Protein AF-A0A366D7Q3-F1 (afdb_monomer)

Organism: NCBI:txid208602

Radius of gyration: 35.56 Å; Cα contacts (8 Å, |Δi|>4): 306; chains: 1; bounding box: 98×65×103 Å

Foldseek 3Di:
DDWDWDDLVPADPLLVLLLVLLLVLLLVLLVLVVPCPDDDPVSVVVNVVSVLLNVLSVVLNLLLFNFVQQSVQSNVCSNVVHGDPDSNPGDTGIGDLVVSLVVLLVLLLVLLQLLLLCLVCVVVCCVVPVLLSVLLLVLSVLSQFLSQLSCVSNVDDLVSLCVSNPLDLLVSLLSSNVSPLPDDPVRSVVVSSVSSPDDSVSSVSNQVSSVSSVGGGDCPRNCNDRSVVSSVSSNVVSVVVVVVCCVVDPDPVNVVVVCVVVVVPDPPPPPPDDDDDDDDDDDDDDDDDDDDDDDDDDDD

Secondary structure (DSSP, 8-state):
--PEEE-GGG--HHHHHHHHHHHHHHHHHHHHHHH-SS--HHHHHHHHHHHHHHHHHHHHHHHTT--HHHHHHHHHHHHTT----SGGGSPPEEE-HHHHHHHHHHHHHHHHHHHHHHHHHHHHHHHH-HHHHHHHHHHHHHHHHHHHHHHHHTT--HHHHHHHH-S-HHHHHHHHHHHHHTS-HHHHHHHHHHHHT---HHHHHHHHHHHHTT----S--S----HHHHHHHHHHHHHHHHHHHHHHS--HHHHHHHHHHTT---------S---------------------------

Sequence (300 aa):
MVSHPVSPDHLNILQRSVIRRLNTEQQRLHHALASARDIDRRTLARLETEIDRQHALIHVALAGGIPPEWIAAIQQGADQGAPVRELSELPTGHVDRADLVARVTHDVATLRTITGLDARYGPAGLAENRQAARRLHTVMRDRRADALIVTKLLGLEPEETREIWTSDPGAWETDAAARVAGLDPAVVRARWYDAADTDTSGLRRRTAAAASAGVHPATDVPVTTQPTDLVRGTRTRLDRSAIIHRWRNPTPDTASTALRDAGLTGTQERDLFADEAAEPATGVEHATPGPDPDPIGGPQ

pLDDT: mean 84.34, std 17.51, range [38.72, 98.56]

Mean predicted aligned error: 11.27 Å

Nearest PDB structures (foldseek):
  6bbg-assembly1_A  TM=2.895E-01  e=5.261E+00  Drosophila melanogaster

Structure (mmCIF, N/CA/C/O backbone):
data_AF-A0A366D7Q3-F1
#
_entry.id   AF-A0A366D7Q3-F1
#
loop_
_atom_site.group_PDB
_atom_site.id
_atom_site.type_symbol
_atom_site.label_atom_id
_atom_site.label_alt_id
_atom_site.label_comp_id
_atom_site.label_asym_id
_atom_site.label_entity_id
_atom_site.label_seq_id
_atom_site.pdbx_PDB_ins_code
_atom_site.Cartn_x
_atom_site.Cartn_y
_atom_site.Cartn_z
_atom_site.occupancy
_atom_site.B_iso_or_equiv
_atom_site.auth_seq_id
_atom_site.auth_comp_id
_atom_site.auth_asym_id
_atom_site.auth_atom_id
_atom_site.pdbx_PDB_model_num
ATOM 1 N N . MET A 1 1 ? -16.427 -5.499 -17.588 1.00 65.38 1 MET A N 1
ATOM 2 C CA . MET A 1 1 ? -15.427 -4.501 -17.160 1.00 65.38 1 MET A CA 1
ATOM 3 C C . MET A 1 1 ? -14.896 -3.833 -18.410 1.00 65.38 1 MET A C 1
ATOM 5 O O . MET A 1 1 ? -14.653 -4.540 -19.381 1.00 65.38 1 MET A O 1
ATOM 9 N N . VAL A 1 2 ? -14.861 -2.502 -18.444 1.00 77.56 2 VAL A N 1
ATOM 10 C CA . VAL A 1 2 ? -14.465 -1.734 -19.633 1.00 77.56 2 VAL A CA 1
ATOM 11 C C . VAL A 1 2 ? -13.026 -1.281 -19.418 1.00 77.56 2 VAL A C 1
ATOM 13 O O . VAL A 1 2 ? -12.779 -0.361 -18.647 1.00 77.56 2 VAL A O 1
ATOM 16 N N . SER A 1 3 ? -12.072 -1.956 -20.057 1.00 81.94 3 SER A N 1
ATOM 17 C CA . SER A 1 3 ? -10.675 -1.516 -20.056 1.00 81.94 3 SER A CA 1
ATOM 18 C C . SER A 1 3 ? -10.512 -0.353 -21.028 1.00 81.94 3 SER A C 1
ATOM 20 O O . SER A 1 3 ? -10.976 -0.424 -22.167 1.00 81.94 3 SER A O 1
ATOM 22 N N . HIS A 1 4 ? -9.853 0.716 -20.587 1.00 83.44 4 HIS A N 1
ATOM 23 C CA . HIS A 1 4 ? -9.620 1.888 -21.425 1.00 83.44 4 HIS A CA 1
ATOM 24 C C . HIS A 1 4 ? -8.217 1.832 -22.042 1.00 83.44 4 HIS A C 1
ATOM 26 O O . HIS A 1 4 ? -7.260 1.510 -21.329 1.00 83.44 4 HIS A O 1
ATOM 32 N N . PRO A 1 5 ? -8.071 2.138 -23.346 1.00 87.81 5 PRO A N 1
ATOM 33 C CA . PRO A 1 5 ? -6.757 2.265 -23.956 1.00 87.81 5 PRO A CA 1
ATOM 34 C C . PRO A 1 5 ? -6.032 3.478 -23.362 1.00 87.81 5 PRO A C 1
ATOM 36 O O . PRO A 1 5 ? -6.594 4.571 -23.261 1.00 87.81 5 PRO A O 1
ATOM 39 N N . VAL A 1 6 ? -4.774 3.288 -22.977 1.00 89.12 6 VAL A N 1
ATOM 40 C CA . VAL A 1 6 ? -3.905 4.331 -22.427 1.00 89.12 6 VAL A CA 1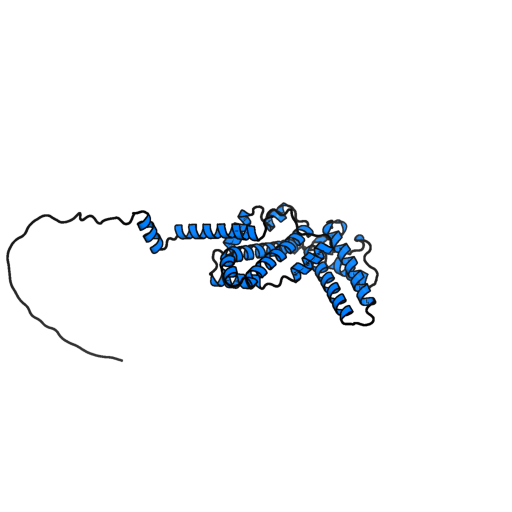
ATOM 41 C C . VAL A 1 6 ? -2.849 4.686 -23.469 1.00 89.12 6 VAL A C 1
ATOM 43 O O . VAL A 1 6 ? -2.082 3.829 -23.911 1.00 89.12 6 VAL A O 1
ATOM 46 N N . SER A 1 7 ? -2.810 5.963 -23.857 1.00 87.31 7 SER A N 1
ATOM 47 C CA . SER A 1 7 ? -1.729 6.526 -24.674 1.00 87.31 7 SER A CA 1
ATOM 48 C C . SER A 1 7 ? -0.573 6.987 -23.773 1.00 87.31 7 SER A C 1
ATOM 50 O O . SER A 1 7 ? -0.849 7.575 -22.720 1.00 87.31 7 SER A O 1
ATOM 52 N N . PRO A 1 8 ? 0.702 6.802 -24.173 1.00 86.81 8 PRO A N 1
ATOM 53 C CA . PRO A 1 8 ? 1.864 7.359 -23.471 1.00 86.81 8 PRO A CA 1
ATOM 54 C C . PRO A 1 8 ? 1.763 8.865 -23.178 1.00 86.81 8 PRO A C 1
ATOM 56 O O . PRO A 1 8 ? 2.276 9.339 -22.161 1.00 86.81 8 PRO A O 1
ATOM 59 N N . ASP A 1 9 ? 1.047 9.615 -24.018 1.00 86.62 9 ASP A N 1
ATOM 60 C CA . ASP A 1 9 ? 0.878 11.062 -23.861 1.00 86.62 9 ASP A CA 1
ATOM 61 C C . ASP A 1 9 ? 0.065 11.442 -22.617 1.00 86.62 9 ASP A C 1
ATOM 63 O O . ASP A 1 9 ? 0.311 12.490 -22.016 1.00 86.62 9 ASP A O 1
ATOM 67 N N . HIS A 1 10 ? -0.838 10.566 -22.168 1.00 87.56 10 HIS A N 1
ATOM 68 C CA . HIS A 1 10 ? -1.694 10.797 -21.000 1.00 87.56 10 HIS A CA 1
ATOM 69 C C . HIS A 1 10 ? -1.025 10.443 -19.666 1.00 87.56 10 HIS A C 1
ATOM 71 O O . HIS A 1 10 ? -1.639 10.598 -18.611 1.00 87.56 10 HIS A O 1
ATOM 77 N N . LEU A 1 11 ? 0.230 9.983 -19.679 1.00 90.75 11 LEU A N 1
ATOM 78 C CA . LEU A 1 11 ? 0.938 9.670 -18.444 1.00 90.75 11 LEU A CA 1
ATOM 79 C C . LEU A 1 11 ? 1.229 10.918 -17.625 1.00 90.75 11 LEU A C 1
ATOM 81 O O . LEU A 1 11 ? 1.853 11.865 -18.121 1.00 90.75 11 LEU A O 1
ATOM 85 N N . ASN A 1 12 ? 0.923 10.848 -16.331 1.00 93.62 12 ASN A N 1
ATOM 86 C CA . ASN A 1 12 ? 1.367 11.865 -15.393 1.00 93.62 12 ASN A CA 1
ATOM 87 C C . ASN A 1 12 ? 2.893 11.792 -15.170 1.00 93.62 12 ASN A C 1
ATOM 89 O O . ASN A 1 12 ? 3.565 10.795 -15.459 1.00 93.62 12 ASN A O 1
ATOM 93 N N . ILE A 1 13 ? 3.465 12.875 -14.640 1.00 94.81 13 ILE A N 1
ATOM 94 C CA . ILE A 1 13 ? 4.918 13.022 -14.450 1.00 94.81 13 ILE A CA 1
ATOM 95 C C . ILE A 1 13 ? 5.501 11.906 -13.562 1.00 94.81 13 ILE A C 1
ATOM 97 O O . ILE A 1 13 ? 6.638 11.468 -13.775 1.00 94.81 13 ILE A O 1
ATOM 101 N N . LEU A 1 14 ? 4.733 11.413 -12.588 1.00 95.88 14 LEU A N 1
ATOM 102 C CA . LEU A 1 14 ? 5.175 10.371 -11.663 1.00 95.88 14 LEU A CA 1
ATOM 103 C C . LEU A 1 14 ? 5.215 9.003 -12.349 1.00 95.88 14 LEU A C 1
ATOM 105 O O . LEU A 1 14 ? 6.231 8.318 -12.258 1.00 95.88 14 LEU A O 1
ATOM 109 N N . GLN A 1 15 ? 4.186 8.647 -13.119 1.00 96.12 15 GLN A N 1
ATOM 110 C CA . GLN A 1 15 ? 4.160 7.430 -13.936 1.00 96.12 15 GLN A CA 1
ATOM 111 C C . GLN A 1 15 ? 5.318 7.413 -14.943 1.00 96.12 15 GLN A C 1
ATOM 113 O O . GLN A 1 15 ? 6.046 6.424 -15.030 1.00 96.12 15 GLN A O 1
ATOM 118 N N . ARG A 1 16 ? 5.591 8.536 -15.627 1.00 96.06 16 ARG A N 1
ATOM 119 C CA . ARG A 1 16 ? 6.770 8.665 -16.511 1.00 96.06 16 ARG A CA 1
ATOM 120 C C . ARG A 1 16 ? 8.085 8.443 -15.759 1.00 96.06 16 ARG A C 1
ATOM 122 O O . ARG A 1 16 ? 9.040 7.898 -16.310 1.00 96.06 16 ARG A O 1
ATOM 129 N N . SER A 1 17 ? 8.165 8.874 -14.503 1.00 96.56 17 SER A N 1
ATOM 130 C CA . SER A 1 17 ? 9.362 8.695 -13.671 1.00 96.56 17 SER A CA 1
ATOM 131 C C . SER A 1 17 ? 9.537 7.240 -13.230 1.00 96.56 17 SER A C 1
ATOM 133 O O . SER A 1 17 ? 10.652 6.724 -13.300 1.00 96.56 17 SER A O 1
ATOM 135 N N . VAL A 1 18 ? 8.443 6.543 -12.905 1.00 97.06 18 VAL A N 1
ATOM 136 C CA . VAL A 1 18 ? 8.448 5.095 -12.640 1.00 97.06 18 VAL A CA 1
ATOM 137 C C . VAL A 1 18 ? 8.872 4.304 -13.879 1.00 97.06 18 VAL A C 1
ATOM 139 O O . VAL A 1 18 ? 9.759 3.465 -13.762 1.00 97.06 18 VAL A O 1
ATOM 142 N N . ILE A 1 19 ? 8.338 4.607 -15.069 1.00 96.19 19 ILE A N 1
ATOM 143 C CA . ILE A 1 19 ? 8.728 3.931 -16.322 1.00 96.19 19 ILE A CA 1
ATOM 144 C C . ILE A 1 19 ? 10.221 4.116 -16.616 1.00 96.19 19 ILE A C 1
ATOM 146 O O . ILE A 1 19 ? 10.928 3.146 -16.885 1.00 96.19 19 ILE A O 1
ATOM 150 N N . ARG A 1 20 ? 10.736 5.349 -16.522 1.00 95.75 20 ARG A N 1
ATOM 151 C CA . ARG A 1 20 ? 12.168 5.626 -16.741 1.00 95.75 20 ARG A CA 1
ATOM 152 C C . ARG A 1 20 ? 13.055 4.886 -15.743 1.00 95.75 20 ARG A C 1
ATOM 154 O O . ARG A 1 20 ? 14.107 4.362 -16.121 1.00 95.75 20 ARG A O 1
ATOM 161 N N . ARG A 1 21 ? 12.627 4.823 -14.478 1.00 96.62 21 ARG A N 1
ATOM 162 C CA . ARG A 1 21 ? 13.336 4.076 -13.440 1.00 96.62 21 ARG A CA 1
ATOM 163 C C . ARG A 1 21 ? 13.319 2.578 -13.736 1.00 96.62 21 ARG A C 1
ATOM 165 O O . ARG A 1 21 ? 14.374 1.959 -13.679 1.00 96.62 21 ARG A O 1
ATOM 172 N N . LEU A 1 22 ? 12.166 2.027 -14.113 1.00 96.06 22 LEU A N 1
ATOM 173 C CA . LEU A 1 22 ? 12.009 0.623 -14.489 1.00 96.06 22 LEU A CA 1
ATOM 174 C C . LEU A 1 22 ? 12.905 0.250 -15.676 1.00 96.06 22 LEU A C 1
ATOM 176 O O . LEU A 1 22 ? 13.630 -0.733 -15.589 1.00 96.06 22 LEU A O 1
ATOM 180 N N . ASN A 1 23 ? 12.933 1.063 -16.735 1.00 94.94 23 ASN A N 1
ATOM 181 C CA . ASN A 1 23 ? 13.807 0.845 -17.891 1.00 94.94 23 ASN A CA 1
ATOM 182 C C . ASN A 1 23 ? 15.297 0.848 -17.500 1.00 94.94 23 ASN A C 1
ATOM 184 O O . ASN A 1 23 ? 16.053 -0.035 -17.894 1.00 94.94 23 ASN A O 1
ATOM 188 N N . THR A 1 24 ? 15.712 1.796 -16.651 1.00 94.12 24 THR A N 1
ATOM 189 C CA . THR A 1 24 ? 17.087 1.840 -16.121 1.00 94.12 24 THR A CA 1
ATOM 190 C C . THR A 1 24 ? 17.436 0.584 -15.319 1.00 94.12 24 THR A C 1
ATOM 192 O O . THR A 1 24 ? 18.510 0.014 -15.503 1.00 94.12 24 THR A O 1
ATOM 195 N N . GLU A 1 25 ? 16.557 0.151 -14.412 1.00 93.75 25 GLU A N 1
ATOM 196 C CA . GLU A 1 25 ? 16.814 -1.042 -13.595 1.00 93.75 25 GLU A CA 1
ATOM 197 C C . GLU A 1 25 ? 16.792 -2.327 -14.428 1.00 93.75 25 GLU A C 1
ATOM 199 O O . GLU A 1 25 ? 17.619 -3.207 -14.203 1.00 93.75 25 GLU A O 1
ATOM 204 N N . GLN A 1 26 ? 15.939 -2.407 -15.452 1.00 93.62 26 GLN A N 1
ATOM 205 C CA . GLN A 1 26 ? 15.928 -3.529 -16.385 1.00 93.62 26 GLN A CA 1
ATOM 206 C C . GLN A 1 26 ? 17.268 -3.661 -17.124 1.00 93.62 26 GLN A C 1
ATOM 208 O O . GLN A 1 26 ? 17.840 -4.747 -17.186 1.00 93.62 26 GLN A O 1
ATOM 213 N N . GLN A 1 27 ? 17.804 -2.554 -17.645 1.00 92.25 27 GLN A N 1
ATOM 214 C CA . GLN A 1 27 ? 19.113 -2.549 -18.307 1.00 92.25 27 GLN A CA 1
ATOM 215 C C . GLN A 1 27 ? 20.230 -2.970 -17.351 1.00 92.25 27 GLN A C 1
ATOM 217 O O . GLN A 1 27 ? 21.116 -3.740 -17.721 1.00 92.25 27 GLN A O 1
ATOM 222 N N . ARG A 1 28 ? 20.195 -2.484 -16.104 1.00 91.25 28 ARG A N 1
ATOM 223 C CA . ARG A 1 28 ? 21.175 -2.869 -15.080 1.00 91.25 28 ARG A CA 1
ATOM 224 C C . ARG A 1 28 ? 21.128 -4.357 -14.783 1.00 91.25 28 ARG A C 1
ATOM 226 O O . ARG A 1 28 ? 22.190 -4.970 -14.695 1.00 91.25 28 ARG A O 1
ATOM 233 N N . LEU A 1 29 ? 19.932 -4.926 -14.647 1.00 93.12 29 LEU A N 1
ATOM 234 C CA . LEU A 1 29 ? 19.768 -6.356 -14.429 1.00 93.12 29 LEU A CA 1
ATOM 235 C C . LEU A 1 29 ? 20.286 -7.157 -15.627 1.00 93.12 29 LEU A C 1
ATOM 237 O O . LEU A 1 29 ? 21.077 -8.076 -15.433 1.00 93.12 29 LEU A O 1
ATOM 241 N N . HIS A 1 30 ? 19.921 -6.767 -16.850 1.00 92.38 30 HIS A N 1
ATOM 242 C CA . HIS A 1 30 ? 20.418 -7.407 -18.067 1.00 92.38 30 HIS A CA 1
ATOM 243 C C . HIS A 1 30 ? 21.954 -7.394 -18.130 1.00 92.38 30 HIS A C 1
ATOM 245 O O . HIS A 1 30 ? 22.581 -8.435 -18.321 1.00 92.38 30 HIS A O 1
ATOM 251 N N . HIS A 1 31 ? 22.586 -6.242 -17.883 1.00 90.69 31 HIS A N 1
ATOM 252 C CA . HIS A 1 31 ? 24.046 -6.142 -17.839 1.00 90.69 31 HIS A CA 1
ATOM 253 C C . HIS A 1 31 ? 24.668 -6.979 -16.718 1.00 90.69 31 HIS A C 1
ATOM 255 O O . HIS A 1 31 ? 25.696 -7.621 -16.939 1.00 90.69 31 HIS A O 1
ATOM 261 N N . ALA A 1 32 ? 24.064 -6.995 -15.527 1.00 90.25 32 ALA A N 1
ATOM 262 C CA . ALA A 1 32 ? 24.543 -7.807 -14.415 1.00 90.25 32 ALA A CA 1
ATOM 263 C C . ALA A 1 32 ? 24.510 -9.300 -14.772 1.00 90.25 32 ALA A C 1
ATOM 265 O O . ALA A 1 32 ? 25.519 -9.980 -14.586 1.00 90.25 32 A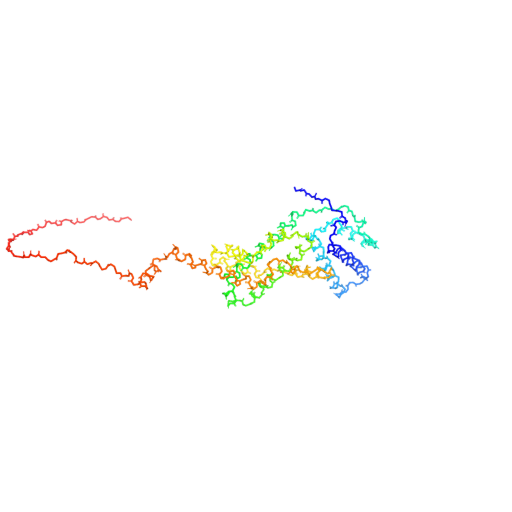LA A O 1
ATOM 266 N N . LEU A 1 33 ? 23.413 -9.776 -15.368 1.00 90.75 33 LEU A N 1
ATOM 267 C CA . LEU A 1 33 ? 23.266 -11.152 -15.845 1.00 90.75 33 LEU A CA 1
ATOM 268 C C . LEU A 1 33 ? 24.271 -11.487 -16.956 1.00 90.75 33 LEU A C 1
ATOM 270 O O . LEU A 1 33 ? 24.955 -12.501 -16.868 1.00 90.75 33 LEU A O 1
ATOM 274 N N . ALA A 1 34 ? 24.436 -10.615 -17.955 1.00 89.00 34 ALA A N 1
ATOM 275 C CA . ALA A 1 34 ? 25.389 -10.822 -19.049 1.00 89.00 34 ALA A CA 1
ATOM 276 C C . ALA A 1 34 ? 26.860 -10.839 -18.580 1.00 89.00 34 ALA A C 1
ATOM 278 O O . ALA A 1 34 ? 27.708 -11.499 -19.182 1.00 89.00 34 ALA A O 1
ATOM 279 N N . SER A 1 35 ? 27.176 -10.107 -17.505 1.00 86.94 35 SER A N 1
ATOM 280 C CA . SER A 1 35 ? 28.521 -10.054 -16.914 1.00 86.94 35 SER A CA 1
ATOM 281 C C . SER A 1 35 ? 28.839 -11.215 -15.966 1.00 86.94 35 SER A C 1
ATOM 283 O O . SER A 1 35 ? 30.013 -11.455 -15.676 1.00 86.94 35 SER A O 1
ATOM 285 N N . ALA A 1 36 ? 27.823 -11.939 -15.488 1.00 88.88 36 ALA A N 1
ATOM 286 C CA . ALA A 1 36 ? 27.972 -13.024 -14.527 1.00 88.88 36 ALA A CA 1
ATOM 287 C C . ALA A 1 36 ? 28.500 -14.293 -15.220 1.00 88.88 36 ALA A C 1
ATOM 289 O O . ALA A 1 36 ? 27.746 -15.205 -15.545 1.00 88.88 36 ALA A O 1
ATOM 290 N N . ARG A 1 37 ? 29.814 -14.332 -15.480 1.00 78.25 37 ARG A N 1
ATOM 291 C CA . ARG A 1 37 ? 30.493 -15.495 -16.083 1.00 78.25 37 ARG A CA 1
ATOM 292 C C . ARG A 1 37 ? 30.691 -16.647 -15.093 1.00 78.25 37 ARG A C 1
ATOM 294 O O . ARG A 1 37 ? 30.582 -17.794 -15.503 1.00 78.25 37 ARG A O 1
ATOM 301 N N . ASP A 1 38 ? 30.895 -16.325 -13.813 1.00 84.12 38 ASP A N 1
ATOM 302 C CA . ASP A 1 38 ? 30.991 -17.275 -12.700 1.00 84.12 38 ASP A CA 1
ATOM 303 C C . ASP A 1 38 ? 30.062 -16.822 -11.563 1.00 84.12 38 ASP A C 1
ATOM 305 O O . ASP A 1 38 ? 30.209 -15.723 -11.022 1.00 84.12 38 ASP A O 1
ATOM 309 N N . ILE A 1 39 ? 29.079 -17.651 -11.198 1.00 85.12 39 ILE A N 1
ATOM 310 C CA . ILE A 1 39 ? 28.108 -17.320 -10.144 1.00 85.12 39 ILE A CA 1
ATOM 311 C C . ILE A 1 39 ? 28.701 -17.704 -8.786 1.00 85.12 39 ILE A C 1
ATOM 313 O O . ILE A 1 39 ? 28.490 -18.806 -8.277 1.00 85.12 39 ILE A O 1
ATOM 317 N N . ASP A 1 40 ? 29.456 -16.789 -8.181 1.00 92.00 40 ASP A N 1
ATOM 318 C CA . ASP A 1 40 ? 29.820 -16.901 -6.769 1.00 92.00 40 ASP A CA 1
ATOM 319 C C . ASP A 1 40 ? 28.672 -16.427 -5.850 1.00 92.00 40 ASP A C 1
ATOM 321 O O . ASP A 1 40 ? 27.699 -15.800 -6.281 1.00 92.00 40 ASP A O 1
ATOM 325 N N . ARG A 1 41 ? 28.770 -16.714 -4.542 1.00 87.81 41 ARG A N 1
ATOM 326 C CA . ARG A 1 41 ? 27.726 -16.332 -3.565 1.00 87.81 41 ARG A CA 1
ATOM 327 C C . ARG A 1 41 ? 27.471 -14.822 -3.513 1.00 87.81 41 ARG A C 1
ATOM 329 O O . ARG A 1 41 ? 26.357 -14.409 -3.207 1.00 87.81 41 ARG A O 1
ATOM 336 N N . ARG A 1 42 ? 28.488 -13.993 -3.771 1.00 88.50 42 ARG A N 1
ATOM 337 C CA . ARG A 1 42 ? 28.355 -12.526 -3.736 1.00 88.50 42 ARG A CA 1
ATOM 338 C C . ARG A 1 42 ? 27.598 -12.016 -4.959 1.00 88.50 42 ARG A C 1
ATOM 340 O O . ARG A 1 42 ? 26.742 -11.146 -4.825 1.00 88.50 42 ARG A O 1
ATOM 347 N N . THR A 1 43 ? 27.896 -12.577 -6.124 1.00 89.81 43 THR A N 1
ATOM 348 C CA . THR A 1 43 ? 27.231 -12.295 -7.398 1.00 89.81 43 THR A CA 1
ATOM 349 C C . THR A 1 43 ? 25.776 -12.734 -7.333 1.00 89.81 43 THR A C 1
ATOM 351 O O . THR A 1 43 ? 24.903 -11.950 -7.692 1.00 89.81 43 THR A O 1
ATOM 354 N N . LEU A 1 44 ? 25.501 -13.918 -6.774 1.00 91.12 44 LEU A N 1
ATOM 355 C CA . LEU A 1 44 ? 24.137 -14.391 -6.542 1.00 91.12 44 LEU A CA 1
ATOM 356 C C . LEU A 1 44 ? 23.343 -13.441 -5.633 1.00 91.12 44 LEU A C 1
ATOM 358 O O . LEU A 1 44 ? 22.300 -12.950 -6.046 1.00 91.12 44 LEU A O 1
ATOM 362 N N . ALA A 1 45 ? 23.869 -13.096 -4.453 1.00 90.62 45 ALA A N 1
ATOM 363 C CA . ALA A 1 45 ? 23.187 -12.186 -3.524 1.00 90.62 45 ALA A CA 1
ATOM 364 C C . ALA A 1 45 ? 22.934 -10.790 -4.131 1.00 90.62 45 ALA A C 1
ATOM 366 O O . ALA A 1 45 ? 21.916 -10.143 -3.864 1.00 90.62 45 ALA A O 1
ATOM 367 N N . ARG A 1 46 ? 23.857 -10.309 -4.976 1.00 89.94 46 ARG A N 1
ATOM 368 C CA . ARG A 1 46 ? 23.668 -9.068 -5.734 1.00 89.94 46 ARG A CA 1
ATOM 369 C C . ARG A 1 46 ? 22.541 -9.208 -6.758 1.00 89.94 46 ARG A C 1
ATOM 371 O O . ARG A 1 46 ? 21.697 -8.321 -6.816 1.00 89.94 46 ARG A O 1
ATOM 378 N N . LEU A 1 47 ? 22.522 -10.284 -7.545 1.00 92.12 47 LEU A N 1
ATOM 379 C CA . LEU A 1 47 ? 21.470 -10.538 -8.534 1.00 92.12 47 LEU A CA 1
ATOM 380 C C . LEU A 1 47 ? 20.097 -10.661 -7.871 1.00 92.12 47 LEU A C 1
ATOM 382 O O . LEU A 1 47 ? 19.161 -10.018 -8.330 1.00 92.12 47 LEU A O 1
ATOM 386 N N . GLU A 1 48 ? 19.992 -11.389 -6.758 1.00 93.12 48 GLU A N 1
ATOM 387 C CA . GLU A 1 48 ? 18.766 -11.479 -5.952 1.00 93.12 48 GLU A CA 1
ATOM 388 C C . GLU A 1 48 ? 18.275 -10.088 -5.529 1.00 93.12 48 GLU A C 1
ATOM 390 O O . GLU A 1 48 ? 17.104 -9.759 -5.698 1.00 93.12 48 GLU A O 1
ATOM 395 N N . THR A 1 49 ? 19.187 -9.224 -5.070 1.00 90.62 49 THR A N 1
ATOM 396 C CA . THR A 1 49 ? 18.849 -7.846 -4.689 1.00 90.62 49 THR A CA 1
ATOM 397 C C . THR A 1 49 ? 18.336 -7.018 -5.874 1.00 90.62 49 THR A C 1
ATOM 399 O O . THR A 1 49 ? 17.394 -6.240 -5.711 1.00 90.62 49 THR A O 1
ATOM 402 N N . GLU A 1 50 ? 18.944 -7.137 -7.059 1.00 91.00 50 GLU A N 1
ATOM 403 C CA . GLU A 1 50 ? 18.484 -6.396 -8.243 1.00 91.00 50 GLU A CA 1
ATOM 404 C C . GLU A 1 50 ? 17.142 -6.928 -8.769 1.00 91.00 50 GLU A C 1
ATOM 406 O O . GLU A 1 50 ? 16.262 -6.131 -9.101 1.00 91.00 50 GLU A O 1
ATOM 411 N N . ILE A 1 51 ? 16.939 -8.249 -8.757 1.00 93.88 51 ILE A N 1
ATOM 412 C CA . ILE A 1 51 ? 15.661 -8.891 -9.099 1.00 93.88 51 ILE A CA 1
ATOM 413 C C . ILE A 1 51 ? 14.558 -8.410 -8.148 1.00 93.88 51 ILE A C 1
ATOM 415 O O . ILE A 1 51 ? 13.493 -7.982 -8.593 1.00 93.88 51 ILE A O 1
ATOM 419 N N . ASP A 1 52 ? 14.819 -8.385 -6.840 1.00 93.12 52 ASP A N 1
ATOM 420 C CA . ASP A 1 52 ? 13.855 -7.910 -5.844 1.00 93.12 52 ASP A CA 1
ATOM 421 C C . ASP A 1 52 ? 13.465 -6.440 -6.055 1.00 93.12 52 ASP A C 1
ATOM 423 O O . ASP A 1 52 ? 12.293 -6.072 -5.914 1.00 93.12 52 ASP A O 1
ATOM 427 N N . ARG A 1 53 ? 14.430 -5.581 -6.411 1.00 91.50 53 ARG A N 1
ATOM 428 C CA . ARG A 1 53 ? 14.164 -4.167 -6.727 1.00 91.50 53 ARG A CA 1
ATOM 429 C C . ARG A 1 53 ? 13.333 -4.016 -7.992 1.00 91.50 53 ARG A C 1
ATOM 431 O O . ARG A 1 53 ? 12.397 -3.215 -8.003 1.00 91.50 53 ARG A O 1
ATOM 438 N N . GLN A 1 54 ? 13.656 -4.771 -9.037 1.00 95.00 54 GLN A N 1
ATOM 439 C CA . GLN A 1 54 ? 12.918 -4.765 -10.295 1.00 95.00 54 GLN A CA 1
ATOM 440 C C . GLN A 1 54 ? 11.476 -5.246 -10.081 1.00 95.00 54 GLN A C 1
ATOM 442 O O . GLN A 1 54 ? 10.541 -4.549 -10.472 1.00 95.00 54 GLN A O 1
ATOM 447 N N . HIS A 1 55 ? 11.272 -6.368 -9.384 1.00 96.75 55 HIS A N 1
ATOM 448 C CA . HIS A 1 55 ? 9.939 -6.855 -9.023 1.00 96.75 55 HIS A CA 1
ATOM 449 C C . HIS A 1 55 ? 9.152 -5.813 -8.221 1.00 96.75 55 HIS A C 1
ATOM 451 O O . HIS A 1 55 ? 7.983 -5.552 -8.511 1.00 96.75 55 HIS A O 1
ATOM 457 N N . ALA A 1 56 ? 9.787 -5.157 -7.246 1.00 96.75 56 ALA A N 1
ATOM 458 C CA . ALA A 1 56 ? 9.143 -4.095 -6.482 1.00 96.75 56 ALA A CA 1
ATOM 459 C C . ALA A 1 56 ? 8.735 -2.898 -7.365 1.00 96.75 56 ALA A C 1
ATOM 461 O O . ALA A 1 56 ? 7.628 -2.386 -7.200 1.00 96.75 56 ALA A O 1
ATOM 462 N N . LEU A 1 57 ? 9.573 -2.482 -8.323 1.00 97.00 57 LEU A N 1
ATOM 463 C CA . LEU A 1 57 ? 9.235 -1.431 -9.292 1.00 97.00 57 LEU A CA 1
ATOM 464 C C . LEU A 1 57 ? 8.091 -1.835 -10.223 1.00 97.00 57 LEU A C 1
ATOM 466 O O . LEU A 1 57 ? 7.215 -1.013 -10.475 1.00 97.00 57 LEU A O 1
ATOM 470 N N . ILE A 1 58 ? 8.057 -3.085 -10.690 1.00 98.06 58 ILE A N 1
ATOM 471 C CA . ILE A 1 58 ? 6.951 -3.616 -11.501 1.00 98.06 58 ILE A CA 1
ATOM 472 C C . ILE A 1 58 ? 5.642 -3.543 -10.715 1.00 98.06 58 ILE A C 1
ATOM 474 O O . ILE A 1 58 ? 4.638 -3.056 -11.231 1.00 98.06 58 ILE A O 1
ATOM 478 N N . HIS A 1 59 ? 5.644 -3.948 -9.443 1.00 97.56 59 HIS A N 1
ATOM 479 C CA . HIS A 1 59 ? 4.450 -3.838 -8.608 1.00 97.56 59 HIS A CA 1
ATOM 480 C C . HIS A 1 59 ? 4.001 -2.388 -8.398 1.00 97.56 59 HIS A C 1
ATOM 482 O O . HIS A 1 59 ? 2.802 -2.122 -8.449 1.00 97.56 59 HIS A O 1
ATOM 488 N N . VAL A 1 60 ? 4.936 -1.458 -8.174 1.00 97.69 60 VAL A N 1
ATOM 489 C CA . VAL A 1 60 ? 4.626 -0.020 -8.081 1.00 97.69 60 VAL A CA 1
ATOM 490 C C . VAL A 1 60 ? 4.043 0.489 -9.398 1.00 97.69 60 VAL A C 1
ATOM 492 O O . VAL A 1 60 ? 3.065 1.231 -9.382 1.00 97.69 60 VAL A O 1
ATOM 495 N N . ALA A 1 61 ? 4.604 0.066 -10.531 1.00 97.62 61 ALA A N 1
ATOM 496 C CA . ALA A 1 61 ? 4.143 0.467 -11.850 1.00 97.62 61 ALA A CA 1
ATOM 497 C C . ALA A 1 61 ? 2.707 -0.002 -12.113 1.00 97.62 61 ALA A C 1
ATOM 499 O O . ALA A 1 61 ? 1.844 0.816 -12.427 1.00 97.62 61 ALA A O 1
ATOM 500 N N . LEU A 1 62 ? 2.433 -1.290 -11.891 1.00 97.75 62 LEU A N 1
ATOM 501 C CA . LEU A 1 62 ? 1.098 -1.870 -12.042 1.00 97.75 62 LEU A CA 1
ATOM 502 C C . LEU A 1 62 ? 0.078 -1.206 -11.108 1.00 97.75 62 LEU A C 1
ATOM 504 O O . LEU A 1 62 ? -1.015 -0.853 -11.540 1.00 97.75 62 LEU A O 1
ATOM 508 N N . ALA A 1 63 ? 0.435 -0.995 -9.837 1.00 95.75 63 ALA A N 1
ATOM 509 C CA . ALA A 1 63 ? -0.446 -0.331 -8.878 1.00 95.75 63 ALA A CA 1
ATOM 510 C C . ALA A 1 63 ? -0.706 1.141 -9.242 1.00 95.75 63 ALA A C 1
ATOM 512 O O . ALA A 1 63 ? -1.786 1.658 -8.978 1.00 95.75 63 ALA A O 1
ATOM 513 N N . GLY A 1 64 ? 0.265 1.800 -9.878 1.00 95.56 64 GLY A N 1
ATOM 514 C CA . GLY A 1 64 ? 0.152 3.164 -10.384 1.00 95.56 64 GLY A CA 1
ATOM 515 C C . GLY A 1 64 ? -0.546 3.294 -11.737 1.00 95.56 64 GLY A C 1
ATOM 516 O O . GLY A 1 64 ? -0.559 4.393 -12.287 1.00 95.56 64 GLY A O 1
ATOM 517 N N . GLY A 1 65 ? -1.092 2.210 -12.295 1.00 96.31 65 GLY A N 1
ATOM 518 C CA . GLY A 1 65 ? -1.793 2.234 -13.579 1.00 96.31 65 GLY A CA 1
ATOM 519 C C . GLY A 1 65 ? -0.878 2.334 -14.795 1.00 96.31 65 GLY A C 1
ATOM 520 O O . GLY A 1 65 ? -1.276 2.898 -15.809 1.00 96.31 65 GLY A O 1
ATOM 521 N N . ILE A 1 66 ? 0.346 1.808 -14.711 1.00 96.62 66 ILE A N 1
ATOM 522 C CA . ILE A 1 66 ? 1.169 1.566 -15.899 1.00 96.62 66 ILE A CA 1
ATOM 523 C C . ILE A 1 66 ? 0.707 0.247 -16.540 1.00 96.62 66 ILE A C 1
ATOM 525 O O . ILE A 1 66 ? 0.669 -0.771 -15.841 1.00 96.62 66 ILE A O 1
ATOM 529 N N . PRO A 1 67 ? 0.377 0.240 -17.845 1.00 97.31 67 PRO A N 1
ATOM 530 C CA . PRO A 1 67 ? -0.067 -0.963 -18.536 1.00 97.31 67 PRO A CA 1
ATOM 531 C C . PRO A 1 67 ? 0.960 -2.108 -18.475 1.00 97.31 67 PRO A C 1
ATOM 533 O O . PRO A 1 67 ? 2.159 -1.867 -18.670 1.00 97.31 67 PRO A O 1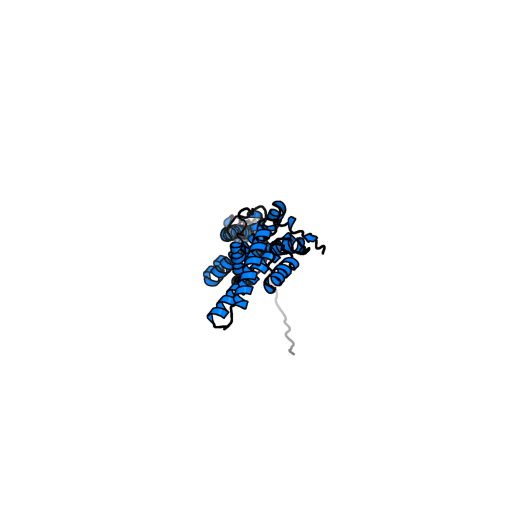
ATOM 536 N N . PRO A 1 68 ? 0.527 -3.362 -18.252 1.00 97.06 68 PRO A N 1
ATOM 537 C CA . PRO A 1 68 ? 1.425 -4.516 -18.251 1.00 97.06 68 PRO A CA 1
ATOM 538 C C . PRO A 1 68 ? 2.133 -4.713 -19.600 1.00 97.06 68 PRO A C 1
ATOM 540 O O . PRO A 1 68 ? 3.274 -5.168 -19.622 1.00 97.06 68 PRO A O 1
ATOM 543 N N . GLU A 1 69 ? 1.513 -4.319 -20.716 1.00 97.12 69 GLU A N 1
ATOM 544 C CA . GLU A 1 69 ? 2.103 -4.410 -22.056 1.00 97.12 69 GLU A CA 1
ATOM 545 C C . GLU A 1 69 ? 3.351 -3.530 -22.192 1.00 97.12 69 GLU A C 1
ATOM 547 O O . GLU A 1 69 ? 4.316 -3.908 -22.853 1.00 97.12 69 GLU A O 1
ATOM 552 N N . TRP A 1 70 ? 3.371 -2.373 -21.528 1.00 97.44 70 TRP A N 1
ATOM 553 C CA . TRP A 1 70 ? 4.539 -1.493 -21.529 1.00 97.44 70 TRP A CA 1
ATOM 554 C C . TRP A 1 70 ? 5.671 -2.059 -20.686 1.00 97.44 70 TRP A C 1
ATOM 556 O O . TRP A 1 70 ? 6.832 -1.968 -21.075 1.00 97.44 70 TRP A O 1
ATOM 566 N N . ILE A 1 71 ? 5.340 -2.665 -19.544 1.00 97.44 71 ILE A N 1
ATOM 567 C CA . ILE A 1 71 ? 6.317 -3.357 -18.697 1.00 97.44 71 ILE A CA 1
ATOM 568 C C . ILE A 1 71 ? 6.957 -4.502 -19.489 1.00 97.44 71 ILE A C 1
ATOM 570 O O . ILE A 1 71 ? 8.183 -4.600 -19.520 1.00 97.44 71 ILE A O 1
ATOM 574 N N . ALA A 1 72 ? 6.146 -5.296 -20.193 1.00 97.06 72 ALA A N 1
ATOM 575 C CA . ALA A 1 72 ? 6.623 -6.369 -21.058 1.00 97.06 72 ALA A CA 1
ATOM 576 C C . ALA A 1 72 ? 7.515 -5.842 -22.195 1.00 97.06 72 ALA A C 1
ATOM 578 O O . ALA A 1 72 ? 8.585 -6.397 -22.430 1.00 97.06 72 ALA A O 1
ATOM 579 N N . ALA A 1 73 ? 7.135 -4.740 -22.852 1.00 95.94 73 ALA A N 1
ATOM 580 C CA . ALA A 1 73 ? 7.950 -4.118 -23.898 1.00 95.94 73 ALA A CA 1
ATOM 581 C C . ALA A 1 73 ? 9.313 -3.629 -23.370 1.00 95.94 73 ALA A C 1
ATOM 583 O O . ALA A 1 73 ? 10.338 -3.835 -24.017 1.00 95.94 73 ALA A O 1
ATOM 584 N N . ILE A 1 74 ? 9.349 -3.035 -22.171 1.00 96.12 74 ILE A N 1
ATOM 585 C CA . ILE A 1 74 ? 10.596 -2.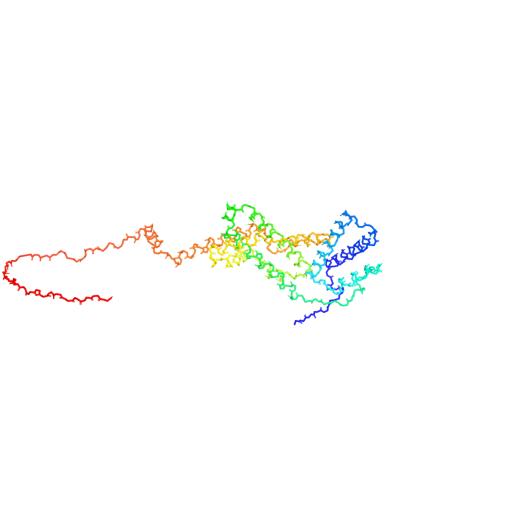611 -21.512 1.00 96.12 74 ILE A CA 1
ATOM 586 C C . ILE A 1 74 ? 11.485 -3.817 -21.196 1.00 96.12 74 ILE A C 1
ATOM 588 O O . ILE A 1 74 ? 12.691 -3.771 -21.445 1.00 96.12 74 ILE A O 1
ATOM 592 N N . GLN A 1 75 ? 10.898 -4.891 -20.661 1.00 94.88 75 GLN A N 1
ATOM 593 C CA . GLN A 1 75 ? 11.615 -6.131 -20.365 1.00 94.88 75 GLN A CA 1
ATOM 594 C C . GLN A 1 75 ? 12.198 -6.744 -21.640 1.00 94.88 75 GLN A C 1
ATOM 596 O O . GLN A 1 75 ? 13.406 -6.954 -21.716 1.00 94.88 75 GLN A O 1
ATOM 601 N N . GLN A 1 76 ? 11.367 -6.914 -22.669 1.00 94.75 76 GLN A N 1
ATOM 602 C CA . GLN A 1 76 ? 11.767 -7.468 -23.957 1.00 94.75 76 GLN A CA 1
ATOM 603 C C . GLN A 1 76 ? 12.869 -6.641 -24.631 1.00 94.75 76 GLN A C 1
ATOM 605 O O . GLN A 1 76 ? 13.843 -7.209 -25.121 1.00 94.75 76 GLN A O 1
ATOM 610 N N . GLY A 1 77 ? 12.744 -5.310 -24.654 1.00 92.31 77 GLY A N 1
ATOM 611 C CA . GLY A 1 77 ? 13.758 -4.437 -25.247 1.00 92.31 77 GLY A CA 1
ATOM 612 C C . GLY A 1 77 ? 15.110 -4.580 -24.550 1.00 92.31 77 GLY A C 1
ATOM 613 O O . GLY A 1 77 ? 16.144 -4.736 -25.198 1.00 92.31 77 GLY A O 1
ATOM 614 N N . ALA A 1 78 ? 15.121 -4.610 -23.218 1.00 90.94 78 ALA A N 1
ATOM 615 C CA . ALA A 1 78 ? 16.356 -4.810 -22.473 1.00 90.94 78 ALA A CA 1
ATOM 616 C C . ALA A 1 78 ? 16.957 -6.208 -22.660 1.00 90.94 78 ALA A C 1
ATOM 618 O O . ALA A 1 78 ? 18.173 -6.309 -22.794 1.00 90.94 78 ALA A O 1
ATOM 619 N N . ASP A 1 79 ? 16.138 -7.261 -22.728 1.00 89.69 79 ASP A N 1
ATOM 620 C CA . ASP A 1 79 ? 16.604 -8.629 -22.998 1.00 89.69 79 ASP A CA 1
ATOM 621 C C . ASP A 1 79 ? 17.279 -8.742 -24.373 1.00 89.69 79 ASP A C 1
ATOM 623 O O . ASP A 1 79 ? 1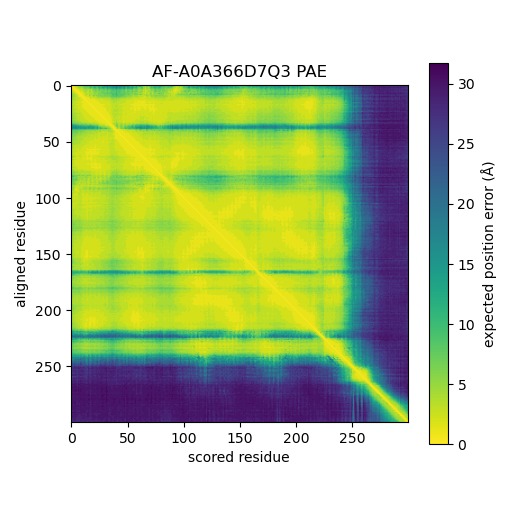8.212 -9.524 -24.554 1.00 89.69 79 ASP A O 1
ATOM 627 N N . GLN A 1 80 ? 16.854 -7.910 -25.326 1.00 91.38 80 GLN A N 1
ATOM 628 C CA . GLN A 1 80 ? 17.453 -7.777 -26.655 1.00 91.38 80 GLN A CA 1
ATOM 629 C C . GLN A 1 80 ? 18.649 -6.805 -26.697 1.00 91.38 80 GLN A C 1
ATOM 631 O O . GLN A 1 80 ? 19.215 -6.577 -27.766 1.00 91.38 80 GLN A O 1
ATOM 636 N N . GLY A 1 81 ? 19.037 -6.202 -25.567 1.00 89.31 81 GLY A N 1
ATOM 637 C CA . GLY A 1 81 ? 20.076 -5.168 -25.507 1.00 89.31 81 GLY A CA 1
ATOM 638 C C . GLY A 1 81 ? 19.687 -3.846 -26.188 1.00 89.31 81 GLY A C 1
ATOM 639 O O . GLY A 1 81 ? 20.543 -2.992 -26.420 1.00 89.31 81 GLY A O 1
ATOM 640 N N . ALA A 1 82 ? 18.405 -3.666 -26.507 1.00 90.75 82 ALA A N 1
ATOM 641 C CA . ALA A 1 82 ? 17.836 -2.513 -27.193 1.00 90.75 82 ALA A CA 1
ATOM 642 C C . ALA A 1 82 ? 16.754 -1.872 -26.305 1.00 90.75 82 ALA A C 1
ATOM 644 O O . ALA A 1 82 ? 15.559 -2.088 -26.515 1.00 90.75 82 ALA A O 1
ATOM 645 N N . PRO A 1 83 ? 17.146 -1.110 -25.268 1.00 88.81 83 PRO A N 1
ATOM 646 C CA . PRO A 1 83 ? 16.175 -0.531 -24.357 1.00 88.81 83 PRO A CA 1
ATOM 647 C C . PRO A 1 83 ? 15.278 0.492 -25.049 1.00 88.81 83 PRO A C 1
ATOM 649 O O . PRO A 1 83 ? 15.729 1.206 -25.945 1.00 88.81 83 PRO A O 1
ATOM 652 N N . VAL A 1 84 ? 14.050 0.621 -24.540 1.00 89.25 84 VAL A N 1
ATOM 653 C CA . VAL A 1 84 ? 13.091 1.649 -24.965 1.00 89.25 84 VAL A CA 1
ATOM 654 C C . VAL A 1 84 ? 13.729 3.027 -24.787 1.00 89.25 84 VAL A C 1
ATOM 656 O O . VAL A 1 84 ? 14.125 3.388 -23.673 1.00 89.25 84 VAL A O 1
ATOM 659 N N . ARG A 1 85 ? 13.867 3.788 -25.873 1.00 87.75 85 ARG A N 1
ATOM 660 C CA . ARG A 1 85 ? 14.509 5.113 -25.861 1.00 87.75 85 ARG A CA 1
ATOM 661 C C . ARG A 1 85 ? 13.487 6.217 -25.675 1.00 87.75 85 ARG A C 1
ATOM 663 O O . ARG A 1 85 ? 13.742 7.172 -24.942 1.00 87.75 85 ARG A O 1
ATOM 670 N N . GLU A 1 86 ? 12.323 6.047 -26.286 1.00 89.31 86 GLU A N 1
ATOM 671 C CA . GLU A 1 86 ? 11.233 7.012 -26.256 1.00 89.31 86 GLU A CA 1
ATOM 672 C C . GLU A 1 86 ? 9.934 6.338 -25.812 1.00 89.31 86 GLU A C 1
ATOM 674 O O . GLU A 1 86 ? 9.648 5.199 -26.166 1.00 89.31 86 GLU A O 1
ATOM 679 N N . LEU A 1 87 ? 9.111 7.042 -25.028 1.00 86.19 87 LEU A N 1
ATOM 680 C CA . LEU A 1 87 ? 7.828 6.494 -24.565 1.00 86.19 87 LEU A CA 1
ATOM 681 C C . LEU A 1 87 ? 6.837 6.256 -25.718 1.00 86.19 87 LEU A C 1
ATOM 683 O O . LEU A 1 87 ? 5.929 5.448 -25.569 1.00 86.19 87 LEU A O 1
ATOM 687 N N . SER A 1 88 ? 7.022 6.940 -26.849 1.00 86.69 88 SER A N 1
ATOM 688 C CA . SER A 1 88 ? 6.279 6.753 -28.102 1.00 86.69 88 SER A CA 1
ATOM 689 C C . SER A 1 88 ? 6.504 5.377 -28.741 1.00 86.69 88 SER A C 1
ATOM 691 O O . SER A 1 88 ? 5.679 4.947 -29.540 1.00 86.69 88 SER A O 1
ATOM 693 N N . GLU A 1 89 ? 7.587 4.675 -28.388 1.00 88.31 89 GLU A N 1
ATOM 694 C CA . GLU A 1 89 ? 7.874 3.309 -28.852 1.00 88.31 89 GLU A CA 1
ATOM 695 C C . GLU A 1 89 ? 7.034 2.255 -28.109 1.00 88.31 89 GLU A C 1
ATOM 697 O O . GLU A 1 89 ? 6.993 1.092 -28.515 1.00 88.31 89 GLU A O 1
ATOM 702 N N . LEU A 1 90 ? 6.378 2.635 -27.005 1.00 91.88 90 LEU A N 1
ATOM 703 C CA . LEU A 1 90 ? 5.547 1.722 -26.229 1.00 91.88 90 LEU A CA 1
ATOM 704 C C . LEU A 1 90 ? 4.247 1.401 -26.988 1.00 91.88 90 LEU A C 1
ATOM 706 O O . LEU A 1 90 ? 3.649 2.290 -27.598 1.00 91.88 90 LEU A O 1
ATOM 710 N N . PRO A 1 91 ? 3.774 0.142 -26.936 1.00 91.88 91 PRO A N 1
ATOM 711 C CA . PRO A 1 91 ? 2.542 -0.257 -27.613 1.00 91.88 91 PRO A CA 1
ATOM 712 C C . PRO A 1 91 ? 1.320 0.442 -27.001 1.00 91.88 91 PRO A C 1
ATOM 714 O O . PRO A 1 91 ? 1.406 1.072 -25.954 1.00 91.88 91 PRO A O 1
ATOM 717 N N . THR A 1 92 ? 0.133 0.304 -27.589 1.00 91.88 92 THR A N 1
ATOM 718 C CA . THR A 1 92 ? -1.092 0.675 -26.863 1.00 91.88 92 THR A CA 1
ATOM 719 C C . THR A 1 92 ? -1.259 -0.239 -25.648 1.00 91.88 92 THR A C 1
ATOM 721 O O . THR A 1 92 ? -1.205 -1.459 -25.784 1.00 91.88 92 THR A O 1
ATOM 724 N N . GLY A 1 93 ? -1.442 0.351 -24.466 1.00 92.12 93 GLY A N 1
ATOM 725 C CA . GLY A 1 93 ? -1.630 -0.389 -23.220 1.00 92.12 93 GLY A CA 1
ATOM 726 C C . GLY A 1 93 ? -3.060 -0.297 -22.701 1.00 92.12 93 GLY A C 1
ATOM 727 O O . GLY A 1 93 ? -3.786 0.637 -23.049 1.00 92.12 93 GLY A O 1
ATOM 728 N N . HIS A 1 94 ? -3.457 -1.239 -21.847 1.00 94.19 94 HIS A N 1
ATOM 729 C CA . HIS A 1 94 ? -4.787 -1.251 -21.240 1.00 94.19 94 HIS A CA 1
ATOM 730 C C . HIS A 1 94 ? -4.705 -1.266 -19.722 1.00 94.19 94 HIS A C 1
ATOM 732 O O . HIS A 1 94 ? -3.931 -2.009 -19.119 1.00 94.19 94 HIS A O 1
ATOM 738 N N . VAL A 1 95 ? -5.541 -0.442 -19.094 1.00 94.69 95 VAL A N 1
ATOM 739 C CA . VAL A 1 95 ? -5.646 -0.365 -17.637 1.00 94.69 95 VAL A CA 1
ATOM 740 C C . VAL A 1 95 ? -7.112 -0.298 -17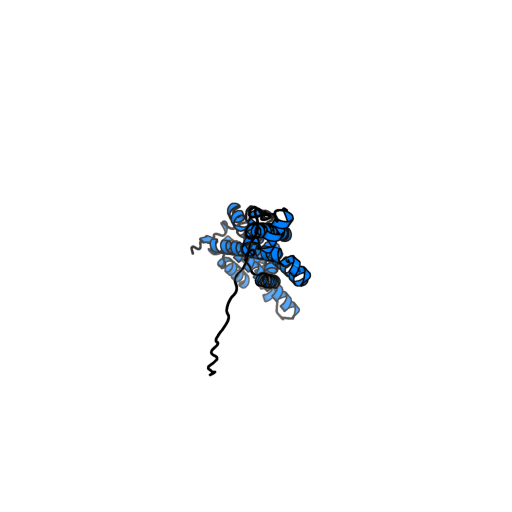.245 1.00 94.69 95 VAL A C 1
ATOM 742 O O . VAL A 1 95 ? -7.890 0.477 -17.805 1.00 94.69 95 VAL A O 1
ATOM 745 N N . ASP A 1 96 ? -7.486 -1.102 -16.253 1.00 95.06 96 ASP A N 1
ATOM 746 C CA . ASP A 1 96 ? -8.758 -0.951 -15.559 1.00 95.06 96 ASP A CA 1
ATOM 747 C C . ASP A 1 96 ? -8.563 -0.005 -14.366 1.00 95.06 96 ASP A C 1
ATOM 749 O O . ASP A 1 96 ? -8.104 -0.391 -13.288 1.00 95.06 96 ASP A O 1
ATOM 753 N N . ARG A 1 97 ? -8.850 1.284 -14.580 1.00 93.12 97 ARG A N 1
ATOM 754 C CA . ARG A 1 97 ? -8.708 2.304 -13.532 1.00 93.12 97 ARG A CA 1
ATOM 755 C C . ARG A 1 97 ? -9.670 2.054 -12.370 1.00 93.12 97 ARG A C 1
ATOM 757 O O . ARG A 1 97 ? -9.299 2.318 -11.229 1.00 93.12 97 ARG A O 1
ATOM 764 N N . ALA A 1 98 ? -10.875 1.550 -12.642 1.00 94.94 98 ALA A N 1
ATOM 765 C CA . ALA A 1 98 ? -11.873 1.299 -11.607 1.00 94.94 98 ALA A CA 1
ATOM 766 C C . ALA A 1 98 ? -11.386 0.216 -10.637 1.00 94.94 98 ALA A C 1
ATOM 768 O O . ALA A 1 98 ? -11.482 0.395 -9.424 1.00 94.94 98 ALA A O 1
ATOM 769 N N . ASP A 1 99 ? -10.764 -0.842 -11.157 1.00 95.50 99 ASP A N 1
ATOM 770 C CA . ASP A 1 99 ? -10.124 -1.871 -10.337 1.00 95.50 99 ASP A CA 1
ATOM 771 C C . ASP A 1 99 ? -8.995 -1.319 -9.463 1.00 95.50 99 ASP A C 1
ATOM 773 O O . ASP A 1 99 ? -8.873 -1.687 -8.293 1.00 95.50 99 ASP A O 1
ATOM 777 N N . LEU A 1 100 ? -8.150 -0.439 -10.007 1.00 95.62 100 LEU A N 1
ATOM 778 C CA . LEU A 1 100 ? -7.050 0.163 -9.247 1.00 95.62 100 LEU A CA 1
ATOM 779 C C . LEU A 1 100 ? -7.565 1.059 -8.117 1.00 95.62 100 LEU A C 1
ATOM 781 O O . LEU A 1 100 ? -7.072 0.973 -6.990 1.00 95.62 100 LEU A O 1
ATOM 785 N N . VAL A 1 101 ? -8.596 1.860 -8.396 1.00 95.69 101 VAL A N 1
ATOM 786 C CA . VAL A 1 101 ? -9.293 2.670 -7.389 1.00 95.69 101 VAL A CA 1
ATOM 787 C C . VAL A 1 101 ? -9.934 1.770 -6.326 1.00 95.69 101 VAL A C 1
ATOM 789 O O . VAL A 1 101 ? -9.758 2.000 -5.132 1.00 95.69 101 VAL A O 1
ATOM 792 N N . ALA A 1 102 ? -10.611 0.691 -6.724 1.00 96.00 102 ALA A N 1
ATOM 793 C CA . ALA A 1 102 ? -11.219 -0.254 -5.789 1.00 96.00 102 ALA A CA 1
ATOM 794 C C . ALA A 1 102 ? -10.181 -0.923 -4.869 1.00 96.00 102 ALA A C 1
ATOM 796 O O . ALA A 1 102 ? -10.435 -1.098 -3.674 1.00 96.00 102 ALA A O 1
ATOM 797 N N . ARG A 1 103 ? -8.990 -1.249 -5.390 1.00 95.50 103 ARG A N 1
ATOM 798 C CA . ARG A 1 103 ? -7.884 -1.811 -4.596 1.00 95.50 103 ARG A CA 1
ATOM 799 C C . ARG A 1 103 ? -7.381 -0.837 -3.534 1.00 95.50 103 ARG A C 1
ATOM 801 O O . ARG A 1 103 ? -7.300 -1.224 -2.370 1.00 95.50 103 ARG A O 1
ATOM 808 N N . VAL A 1 104 ? -7.104 0.423 -3.886 1.00 95.25 104 VAL A N 1
ATOM 809 C CA . VAL A 1 104 ? -6.654 1.408 -2.883 1.00 95.25 104 VAL A CA 1
ATOM 810 C C . VAL A 1 104 ? -7.754 1.709 -1.858 1.00 95.25 104 VAL A C 1
ATOM 812 O O . VAL A 1 104 ? -7.466 1.813 -0.666 1.00 95.25 104 VAL A O 1
ATOM 815 N N . THR A 1 105 ? -9.027 1.730 -2.268 1.00 95.81 105 THR A N 1
ATOM 816 C CA . THR A 1 105 ? -10.171 1.823 -1.345 1.00 95.81 105 THR A CA 1
ATOM 817 C C . THR A 1 105 ? -10.189 0.668 -0.346 1.00 95.81 105 THR A C 1
ATOM 819 O O . THR A 1 105 ? -10.382 0.883 0.854 1.00 95.81 105 THR A O 1
ATOM 822 N N . HIS A 1 106 ? -9.949 -0.558 -0.813 1.00 95.69 106 HIS A N 1
ATOM 823 C CA . HIS A 1 106 ? -9.864 -1.734 0.049 1.00 95.69 106 HIS A CA 1
ATOM 824 C C . HIS A 1 106 ? -8.688 -1.653 1.037 1.00 95.69 106 HIS A C 1
ATOM 826 O O . HIS A 1 106 ? -8.857 -1.951 2.225 1.00 95.69 106 HIS A O 1
ATOM 832 N N . ASP A 1 107 ? -7.515 -1.202 0.587 1.00 94.56 107 ASP A N 1
ATOM 833 C CA . ASP A 1 107 ? -6.344 -1.023 1.450 1.00 94.56 107 ASP A CA 1
ATOM 834 C C . ASP A 1 107 ? -6.599 0.019 2.549 1.00 94.56 107 ASP A C 1
ATOM 836 O O . ASP A 1 107 ? -6.275 -0.208 3.720 1.00 94.56 107 ASP A O 1
ATOM 840 N N . VAL A 1 108 ? -7.257 1.130 2.209 1.00 94.56 108 VAL A N 1
ATOM 841 C CA . VAL A 1 108 ? -7.641 2.168 3.175 1.00 94.56 108 VAL A CA 1
ATOM 842 C C . VAL A 1 108 ? -8.703 1.660 4.158 1.00 94.56 108 VAL A C 1
ATOM 844 O O . VAL A 1 108 ? -8.589 1.894 5.363 1.00 94.56 108 VAL A O 1
ATOM 847 N N . ALA A 1 109 ? -9.698 0.895 3.702 1.00 94.94 109 ALA A N 1
ATOM 848 C CA . ALA A 1 109 ? -10.685 0.262 4.582 1.00 94.94 109 ALA A CA 1
ATOM 849 C C . ALA A 1 109 ? -10.051 -0.769 5.539 1.00 94.94 109 ALA A C 1
ATOM 851 O O . ALA A 1 109 ? -10.434 -0.873 6.712 1.00 94.94 109 ALA A O 1
ATOM 852 N N . THR A 1 110 ? -9.043 -1.504 5.066 1.00 95.81 110 THR A N 1
ATOM 853 C CA . THR A 1 110 ? -8.236 -2.402 5.902 1.00 95.81 110 THR A CA 1
ATOM 854 C C . THR A 1 110 ? -7.470 -1.609 6.957 1.00 95.81 110 THR A C 1
ATOM 856 O O . THR A 1 110 ? -7.502 -1.968 8.134 1.00 95.81 110 THR A O 1
ATOM 859 N N . LEU A 1 111 ? -6.851 -0.486 6.577 1.00 95.25 111 LEU A N 1
ATOM 860 C CA . LEU A 1 111 ? -6.163 0.398 7.517 1.00 95.25 111 LEU A CA 1
ATOM 861 C C . LEU A 1 111 ? -7.115 0.926 8.602 1.00 95.25 111 LEU A C 1
ATOM 863 O O . LEU A 1 111 ? -6.764 0.858 9.777 1.00 95.25 111 LEU A O 1
ATOM 867 N N . ARG A 1 112 ? -8.339 1.350 8.247 1.00 94.94 112 ARG A N 1
ATOM 868 C CA . ARG A 1 112 ? -9.385 1.744 9.218 1.00 94.94 112 ARG A CA 1
ATOM 869 C C . ARG A 1 112 ? -9.737 0.621 10.187 1.00 94.94 112 ARG A C 1
ATOM 871 O O . ARG A 1 112 ? -9.874 0.856 11.385 1.00 94.94 112 ARG A O 1
ATOM 878 N N . THR A 1 113 ? -9.854 -0.604 9.681 1.00 96.88 113 THR A N 1
ATOM 879 C CA . THR A 1 113 ? -10.133 -1.784 10.511 1.00 96.88 113 THR A CA 1
ATOM 880 C C . THR A 1 113 ? -9.011 -2.015 11.523 1.00 96.88 113 THR A C 1
ATOM 882 O O . THR A 1 113 ? -9.285 -2.180 12.710 1.00 96.88 113 THR A O 1
ATOM 885 N N . ILE A 1 114 ? -7.748 -1.952 11.086 1.00 97.62 114 ILE A N 1
ATOM 886 C CA . ILE A 1 114 ? -6.582 -2.090 11.970 1.00 97.62 114 ILE A CA 1
ATOM 887 C C . ILE A 1 114 ? -6.535 -0.951 13.001 1.00 97.62 114 ILE A C 1
ATOM 889 O O . ILE A 1 114 ? -6.290 -1.212 14.177 1.00 97.62 114 ILE A O 1
ATOM 893 N N . THR A 1 115 ? -6.839 0.291 12.604 1.00 96.31 115 THR A N 1
ATOM 894 C CA . THR A 1 115 ? -6.975 1.428 13.532 1.00 96.31 115 THR A CA 1
ATOM 895 C C . THR A 1 115 ? -8.023 1.161 14.609 1.00 96.31 115 THR A C 1
ATOM 897 O O . THR A 1 115 ? -7.751 1.406 15.781 1.00 96.31 115 THR A O 1
ATOM 900 N N . GLY A 1 116 ? -9.194 0.632 14.242 1.00 96.56 116 GLY A N 1
ATOM 901 C CA . GLY A 1 116 ? -10.232 0.250 15.200 1.00 96.56 116 GLY A CA 1
ATOM 902 C C . GLY A 1 116 ? -9.765 -0.838 16.168 1.00 96.56 116 GLY A C 1
ATOM 903 O O . GLY A 1 116 ? -9.964 -0.717 17.378 1.00 96.56 116 GLY A O 1
ATOM 904 N N . LEU A 1 117 ? -9.098 -1.877 15.655 1.00 97.62 117 LEU A N 1
ATOM 905 C CA . LEU A 1 117 ? -8.553 -2.961 16.479 1.00 97.62 117 LEU A CA 1
ATOM 906 C C . LEU A 1 117 ? -7.525 -2.427 17.483 1.00 97.62 117 LEU A C 1
ATOM 908 O O . LEU A 1 117 ? -7.613 -2.750 18.668 1.00 97.62 117 LEU A O 1
ATOM 912 N N . ASP A 1 118 ? -6.586 -1.586 17.041 1.00 97.50 118 ASP A N 1
ATOM 913 C CA . ASP A 1 118 ? -5.567 -1.004 17.923 1.00 97.50 118 ASP A CA 1
ATOM 914 C C . ASP A 1 118 ? -6.169 -0.014 18.928 1.00 97.50 118 ASP A C 1
ATOM 916 O O . ASP A 1 118 ? -5.804 -0.012 20.101 1.00 97.50 118 ASP A O 1
ATOM 920 N N . ALA A 1 119 ? -7.173 0.766 18.525 1.00 96.44 119 ALA A N 1
ATOM 921 C CA . ALA A 1 119 ? -7.898 1.648 19.436 1.00 96.44 119 ALA A CA 1
ATOM 922 C C . ALA A 1 119 ? -8.632 0.876 20.541 1.00 96.44 119 ALA A C 1
ATOM 924 O O . ALA A 1 119 ? -8.654 1.324 21.690 1.00 96.44 119 ALA A O 1
ATOM 925 N N . ARG A 1 120 ? -9.212 -0.285 20.208 1.00 96.44 120 ARG A N 1
ATOM 926 C CA . ARG A 1 120 ? -9.979 -1.106 21.152 1.00 96.44 120 ARG A CA 1
ATOM 927 C C . ARG A 1 120 ? -9.099 -1.977 22.049 1.00 96.44 120 ARG A C 1
ATOM 929 O O . ARG A 1 120 ? -9.393 -2.091 23.236 1.00 96.44 120 ARG A O 1
ATOM 936 N N . TYR A 1 121 ? -8.057 -2.606 21.505 1.00 96.81 121 TYR A N 1
ATOM 937 C CA . TYR A 1 121 ? -7.258 -3.613 22.219 1.00 96.81 121 TYR A CA 1
ATOM 938 C C . TYR A 1 121 ? -5.783 -3.242 22.410 1.00 96.81 121 TYR A C 1
ATOM 940 O O . TYR A 1 121 ? -5.140 -3.789 23.302 1.00 96.81 121 TYR A O 1
ATOM 948 N N . GLY A 1 122 ? -5.252 -2.264 21.675 1.00 94.69 122 GLY A N 1
ATOM 949 C CA . GLY A 1 122 ? -3.845 -1.851 21.733 1.00 94.69 122 GLY A CA 1
ATOM 950 C C . GLY A 1 122 ? -3.278 -1.600 23.138 1.00 94.69 122 GLY A C 1
ATOM 951 O O . GLY A 1 122 ? -2.157 -2.032 23.397 1.00 94.69 122 GLY A O 1
ATOM 952 N N . PRO A 1 123 ? -4.004 -0.991 24.099 1.00 94.38 123 PRO A N 1
ATOM 953 C CA . PRO A 1 123 ? -3.505 -0.818 25.469 1.00 94.38 123 PRO A CA 1
ATOM 954 C C . PRO A 1 123 ? -3.264 -2.142 26.204 1.00 94.38 123 PRO A C 1
ATOM 956 O O . PRO A 1 123 ? -2.232 -2.302 26.855 1.00 94.38 123 PRO A O 1
ATOM 959 N N . ALA A 1 124 ? -4.196 -3.093 26.080 1.00 94.44 124 ALA A N 1
ATOM 960 C CA . ALA A 1 124 ? -4.056 -4.430 26.650 1.00 94.44 124 ALA A CA 1
ATOM 961 C C . ALA A 1 124 ? -2.991 -5.229 25.884 1.00 94.44 124 ALA A C 1
ATOM 963 O O . ALA A 1 124 ? -2.085 -5.783 26.499 1.00 94.44 124 ALA A O 1
ATOM 964 N N . GLY A 1 125 ? -3.021 -5.189 24.549 1.00 94.31 125 GLY A N 1
ATOM 965 C CA . GLY A 1 125 ? -2.018 -5.814 23.686 1.00 94.31 125 GLY A CA 1
ATOM 966 C C . GLY A 1 125 ? -0.592 -5.312 23.945 1.00 94.31 125 GLY A C 1
ATOM 967 O O . GLY A 1 125 ? 0.343 -6.104 23.935 1.00 94.31 125 GLY A O 1
ATOM 968 N N . LEU A 1 126 ? -0.398 -4.026 24.259 1.00 95.25 126 LEU A N 1
ATOM 969 C CA . LEU A 1 126 ? 0.901 -3.467 24.654 1.00 95.25 126 LEU A CA 1
ATOM 970 C C . LEU A 1 126 ? 1.373 -4.003 26.013 1.00 95.25 126 LEU A C 1
ATOM 972 O O . LEU A 1 126 ? 2.569 -4.257 26.182 1.00 95.25 126 LEU A O 1
ATOM 976 N N . ALA A 1 127 ? 0.458 -4.142 26.975 1.00 95.81 127 ALA A N 1
ATOM 977 C CA . ALA A 1 127 ? 0.762 -4.698 28.290 1.00 95.81 127 ALA A CA 1
ATOM 978 C C . ALA A 1 127 ? 1.099 -6.196 28.206 1.00 95.81 127 ALA A C 1
ATOM 980 O O . ALA A 1 127 ? 2.038 -6.644 28.859 1.00 95.81 127 ALA A O 1
ATOM 981 N N . GLU A 1 128 ? 0.379 -6.943 27.366 1.00 96.44 128 GLU A N 1
ATOM 982 C CA . GLU A 1 128 ? 0.585 -8.375 27.142 1.00 96.44 128 GLU A CA 1
ATOM 983 C C . GLU A 1 128 ? 1.826 -8.672 26.287 1.00 96.44 128 GLU A C 1
ATOM 985 O O . GLU A 1 128 ? 2.634 -9.531 26.635 1.00 96.44 128 GLU A O 1
ATOM 990 N N . ASN A 1 129 ? 1.994 -7.976 25.159 1.00 97.25 129 ASN A N 1
ATOM 991 C CA . ASN A 1 129 ? 3.043 -8.243 24.180 1.00 97.25 129 ASN A CA 1
ATOM 992 C C . ASN A 1 129 ? 3.512 -6.963 23.458 1.00 97.25 129 ASN A C 1
ATOM 994 O O . ASN A 1 129 ? 3.057 -6.594 22.369 1.00 97.25 129 ASN A O 1
ATOM 998 N N . ARG A 1 130 ? 4.543 -6.321 24.022 1.00 97.62 130 ARG A N 1
ATOM 999 C CA . ARG A 1 130 ? 5.171 -5.115 23.446 1.00 97.62 130 ARG A CA 1
ATOM 1000 C C . ARG A 1 130 ? 5.771 -5.318 22.053 1.00 97.62 130 ARG A C 1
ATOM 1002 O O . ARG A 1 130 ? 5.956 -4.342 21.324 1.00 97.62 130 ARG A O 1
ATOM 1009 N N . GLN A 1 131 ? 6.174 -6.537 21.692 1.00 97.88 131 GLN A N 1
ATOM 1010 C CA . GLN A 1 131 ? 6.725 -6.802 20.362 1.00 97.88 131 GLN A CA 1
ATOM 1011 C C . GLN A 1 131 ? 5.612 -6.810 19.316 1.00 97.88 131 GLN A C 1
ATOM 1013 O O . GLN A 1 131 ? 5.754 -6.132 18.300 1.00 97.88 131 GLN A O 1
ATOM 1018 N N . ALA A 1 132 ? 4.498 -7.491 19.591 1.00 97.31 132 ALA A N 1
ATOM 1019 C CA . ALA A 1 132 ? 3.330 -7.491 18.715 1.00 97.31 132 ALA A CA 1
ATOM 1020 C C . ALA A 1 132 ? 2.786 -6.069 18.502 1.00 97.31 132 ALA A C 1
ATOM 1022 O O . ALA A 1 132 ? 2.575 -5.669 17.362 1.00 97.31 132 ALA A O 1
ATOM 1023 N N . ALA A 1 133 ? 2.702 -5.250 19.559 1.00 96.19 133 ALA A N 1
ATOM 1024 C CA . ALA A 1 133 ? 2.253 -3.858 19.435 1.00 96.19 133 ALA A CA 1
ATOM 1025 C C . ALA A 1 133 ? 3.148 -3.034 18.487 1.00 96.19 133 ALA A C 1
ATOM 1027 O O . ALA A 1 133 ? 2.662 -2.323 17.608 1.00 96.19 133 ALA A O 1
ATOM 1028 N N . ARG A 1 134 ? 4.477 -3.187 18.598 1.00 96.50 134 ARG A N 1
ATOM 1029 C CA . ARG A 1 134 ? 5.435 -2.535 17.686 1.00 96.50 134 ARG A CA 1
ATOM 1030 C C . ARG A 1 134 ? 5.319 -3.038 16.247 1.00 96.50 134 ARG A C 1
ATOM 1032 O O . ARG A 1 134 ? 5.444 -2.239 15.314 1.00 96.50 134 ARG A O 1
ATOM 1039 N N . ARG A 1 135 ? 5.084 -4.341 16.052 1.00 97.44 135 ARG A N 1
ATOM 1040 C CA . ARG A 1 135 ? 4.837 -4.904 14.718 1.00 97.44 135 ARG A CA 1
ATOM 1041 C C . ARG A 1 135 ? 3.556 -4.336 14.118 1.00 97.44 135 ARG A C 1
ATOM 1043 O O . ARG A 1 135 ? 3.609 -3.858 12.994 1.00 97.44 135 ARG A O 1
ATOM 1050 N N . LEU A 1 136 ? 2.464 -4.254 14.877 1.00 97.06 136 LEU A N 1
ATOM 1051 C CA . LEU A 1 136 ? 1.211 -3.674 14.394 1.00 97.06 136 LEU A CA 1
ATOM 1052 C C . LEU A 1 136 ? 1.367 -2.211 13.953 1.00 97.06 136 LEU A C 1
ATOM 1054 O O . LEU A 1 136 ? 0.908 -1.835 12.876 1.00 97.06 136 LEU A O 1
ATOM 1058 N N . HIS A 1 137 ? 2.076 -1.388 14.730 1.00 95.38 137 HIS A N 1
ATOM 1059 C CA . HIS A 1 137 ? 2.366 -0.002 14.330 1.00 95.38 137 HIS A CA 1
ATOM 1060 C C . HIS A 1 137 ? 3.206 0.067 13.052 1.00 95.38 137 HIS A C 1
ATOM 1062 O O . HIS A 1 137 ? 2.962 0.916 12.193 1.00 95.38 137 HIS A O 1
ATOM 1068 N N . THR A 1 138 ? 4.150 -0.863 12.885 1.00 95.94 138 THR A N 1
ATOM 1069 C CA . THR A 1 138 ? 4.910 -1.015 11.636 1.00 95.94 138 THR A CA 1
ATOM 1070 C C . THR A 1 138 ? 3.990 -1.394 10.472 1.00 95.94 138 THR A C 1
ATOM 1072 O O . THR A 1 138 ? 4.082 -0.779 9.412 1.00 95.94 138 THR A O 1
ATOM 1075 N N . VAL A 1 139 ? 3.052 -2.326 10.676 1.00 97.00 139 VAL A N 1
ATOM 1076 C CA . VAL A 1 139 ? 2.060 -2.738 9.669 1.00 97.00 139 VAL A CA 1
ATOM 1077 C C . VAL A 1 139 ? 1.206 -1.551 9.225 1.00 97.00 139 VAL A C 1
ATOM 1079 O O . VAL A 1 139 ? 1.072 -1.309 8.026 1.00 97.00 139 VAL A O 1
ATOM 1082 N N . MET A 1 140 ? 0.671 -0.774 10.170 1.00 96.19 140 MET A N 1
ATOM 1083 C CA . MET A 1 140 ? -0.128 0.419 9.873 1.00 96.19 140 MET A CA 1
ATOM 1084 C C . MET A 1 140 ? 0.669 1.461 9.085 1.00 96.19 140 MET A C 1
ATOM 1086 O O . MET A 1 140 ? 0.168 2.002 8.100 1.00 96.19 140 MET A O 1
ATOM 1090 N N . ARG A 1 141 ? 1.913 1.736 9.500 1.00 94.81 141 ARG A N 1
ATOM 1091 C CA . ARG A 1 141 ? 2.798 2.692 8.823 1.00 94.81 141 ARG A CA 1
ATOM 1092 C C . ARG A 1 141 ? 3.107 2.251 7.394 1.00 94.81 141 ARG A C 1
ATOM 1094 O O . ARG A 1 141 ? 2.976 3.056 6.476 1.00 94.81 141 ARG A O 1
ATOM 1101 N N . ASP A 1 142 ? 3.510 0.996 7.211 1.00 95.75 142 ASP A N 1
ATOM 1102 C CA . ASP A 1 142 ? 3.922 0.469 5.910 1.00 95.75 142 ASP A CA 1
ATOM 1103 C C . ASP A 1 142 ? 2.726 0.412 4.937 1.00 95.75 142 ASP A C 1
ATOM 1105 O O . ASP A 1 142 ? 2.852 0.847 3.794 1.00 95.75 142 ASP A O 1
ATOM 1109 N N . ARG A 1 143 ? 1.542 -0.027 5.401 1.00 95.62 143 ARG A N 1
ATOM 1110 C CA . ARG A 1 143 ? 0.291 0.006 4.614 1.00 95.62 143 ARG A CA 1
ATOM 1111 C C . ARG A 1 143 ? -0.114 1.420 4.226 1.00 95.62 143 ARG A C 1
ATOM 1113 O O . ARG A 1 143 ? -0.468 1.661 3.077 1.00 95.62 143 ARG A O 1
ATOM 1120 N N . ARG A 1 144 ? -0.045 2.361 5.170 1.00 94.56 144 ARG A N 1
ATOM 1121 C CA . ARG A 1 144 ? -0.372 3.764 4.905 1.00 94.56 144 ARG A CA 1
ATOM 1122 C C . ARG A 1 144 ? 0.562 4.365 3.858 1.00 94.56 144 ARG A C 1
ATOM 1124 O O . ARG A 1 144 ? 0.080 4.996 2.927 1.00 94.56 144 ARG A O 1
ATOM 1131 N N . ALA A 1 145 ? 1.874 4.172 3.996 1.00 94.62 145 ALA A N 1
ATOM 1132 C CA . ALA A 1 145 ? 2.852 4.708 3.051 1.00 94.62 145 ALA A CA 1
ATOM 1133 C C . ALA A 1 145 ? 2.618 4.185 1.625 1.00 94.62 145 ALA A C 1
ATOM 1135 O O . ALA A 1 145 ? 2.592 4.973 0.682 1.00 94.62 145 ALA A O 1
ATOM 1136 N N . ASP A 1 146 ? 2.391 2.879 1.489 1.00 95.62 146 ASP A N 1
ATOM 1137 C CA . ASP A 1 146 ? 2.129 2.233 0.204 1.00 95.62 146 ASP A CA 1
ATOM 1138 C C . ASP A 1 146 ? 0.814 2.728 -0.429 1.00 95.62 146 ASP A C 1
ATOM 1140 O O . ASP A 1 146 ? 0.827 3.201 -1.565 1.00 95.62 146 ASP A O 1
ATOM 1144 N N . ALA A 1 147 ? -0.292 2.767 0.324 1.00 94.94 147 ALA A N 1
ATOM 1145 C CA . ALA A 1 147 ? -1.571 3.280 -0.175 1.00 94.94 147 ALA A CA 1
ATOM 1146 C C . ALA A 1 147 ? -1.496 4.763 -0.597 1.00 94.94 147 ALA A C 1
ATOM 1148 O O . ALA A 1 147 ? -2.103 5.159 -1.594 1.00 94.94 147 ALA A O 1
ATOM 1149 N N . LEU A 1 148 ? -0.727 5.592 0.119 1.00 94.88 148 LEU A N 1
ATOM 1150 C CA . LEU A 1 148 ? -0.501 6.998 -0.240 1.00 94.88 148 LEU A CA 1
ATOM 1151 C C . LEU A 1 148 ? 0.338 7.153 -1.514 1.00 94.88 148 LEU A C 1
ATOM 1153 O O . LEU A 1 148 ? 0.085 8.064 -2.301 1.00 94.88 148 LEU A O 1
ATOM 1157 N N . ILE A 1 149 ? 1.325 6.280 -1.731 1.00 95.69 149 ILE A N 1
ATOM 1158 C CA . ILE A 1 149 ? 2.087 6.226 -2.986 1.00 95.69 149 ILE A CA 1
ATOM 1159 C C . ILE A 1 149 ? 1.160 5.866 -4.147 1.00 95.69 149 ILE A C 1
ATOM 1161 O O . ILE A 1 149 ? 1.182 6.548 -5.169 1.00 95.69 149 ILE A O 1
ATOM 1165 N N . VAL A 1 150 ? 0.328 4.835 -3.982 1.00 95.62 150 VAL A N 1
ATOM 1166 C CA . VAL A 1 150 ? -0.614 4.386 -5.018 1.00 95.62 150 VAL A CA 1
ATOM 1167 C C . VAL A 1 150 ? -1.631 5.479 -5.344 1.00 95.62 150 VAL A C 1
ATOM 1169 O O . VAL A 1 150 ? -1.798 5.817 -6.511 1.00 95.62 150 VAL A O 1
ATOM 1172 N N . THR A 1 151 ? -2.224 6.110 -4.327 1.00 94.62 151 THR A N 1
ATOM 1173 C CA . THR A 1 151 ? -3.135 7.264 -4.482 1.00 94.62 151 THR A CA 1
ATOM 1174 C C . THR A 1 151 ? -2.501 8.356 -5.347 1.00 94.62 151 THR A C 1
ATOM 1176 O O . THR A 1 151 ? -3.103 8.828 -6.310 1.00 94.62 151 THR A O 1
ATOM 1179 N N . LYS A 1 152 ? -1.248 8.718 -5.043 1.00 93.88 152 LYS A N 1
ATOM 1180 C CA . LYS A 1 152 ? -0.510 9.751 -5.773 1.00 93.88 152 LYS A CA 1
ATOM 1181 C C . LYS A 1 152 ? -0.190 9.340 -7.212 1.00 93.88 152 LYS A C 1
ATOM 1183 O O . LYS A 1 152 ? -0.284 10.159 -8.120 1.00 93.88 152 LYS A O 1
ATOM 1188 N N . LEU A 1 153 ? 0.202 8.084 -7.425 1.00 95.62 153 LEU A N 1
ATOM 1189 C CA . LEU A 1 153 ? 0.535 7.555 -8.749 1.00 95.62 153 LEU A CA 1
ATOM 1190 C C . LEU A 1 153 ? -0.668 7.494 -9.681 1.00 95.62 153 LEU A C 1
ATOM 1192 O O . LEU A 1 153 ? -0.522 7.804 -10.862 1.00 95.62 153 LEU A O 1
ATOM 1196 N N . LEU A 1 154 ? -1.836 7.131 -9.148 1.00 95.06 154 LEU A N 1
ATOM 1197 C CA . LEU A 1 154 ? -3.085 7.100 -9.904 1.00 95.06 154 LEU A CA 1
ATOM 1198 C C . LEU A 1 154 ? -3.561 8.495 -10.325 1.00 95.06 154 LEU A C 1
ATOM 1200 O O . LEU A 1 154 ? -4.438 8.584 -11.181 1.00 95.06 154 LEU A O 1
ATOM 1204 N N . GLY A 1 155 ? -2.992 9.563 -9.750 1.00 93.25 155 GLY A N 1
ATOM 1205 C CA . GLY A 1 155 ? -3.408 10.936 -10.027 1.00 93.25 155 GLY A CA 1
ATOM 1206 C C . GLY A 1 155 ? -4.889 11.132 -9.726 1.00 93.25 155 GLY A C 1
ATOM 1207 O O . GLY A 1 155 ? -5.605 11.674 -10.560 1.00 93.25 155 GLY A O 1
ATOM 1208 N N . LEU A 1 156 ? -5.357 10.597 -8.592 1.00 91.69 156 LEU A N 1
ATOM 1209 C CA . LEU A 1 156 ? -6.757 10.721 -8.199 1.00 91.69 156 LEU A CA 1
ATOM 1210 C C . LEU A 1 156 ? -7.128 12.190 -8.030 1.00 91.69 156 LEU A C 1
ATOM 1212 O O . LEU A 1 156 ? -6.360 12.968 -7.457 1.00 91.69 156 LEU A O 1
ATOM 1216 N N . GLU A 1 157 ? -8.327 12.541 -8.478 1.00 91.62 157 GLU A N 1
ATOM 1217 C CA . GLU A 1 157 ? -8.849 13.886 -8.284 1.00 91.62 157 GLU A CA 1
ATOM 1218 C C . GLU A 1 157 ? -9.054 14.169 -6.781 1.00 91.62 157 GLU A C 1
ATOM 1220 O O . GLU A 1 157 ? -9.186 13.235 -5.970 1.00 91.62 157 GLU A O 1
ATOM 1225 N N . PRO A 1 158 ? -9.096 15.445 -6.358 1.00 89.38 158 PRO A N 1
ATOM 1226 C CA . PRO A 1 158 ? -9.309 15.801 -4.957 1.00 89.38 158 PRO A CA 1
ATOM 1227 C C . PRO A 1 158 ? -10.585 15.190 -4.359 1.00 89.38 158 PRO A C 1
ATOM 1229 O O . PRO A 1 158 ? -10.590 14.798 -3.192 1.00 89.38 158 PRO A O 1
ATOM 1232 N N . GLU A 1 159 ? -11.660 15.097 -5.142 1.00 90.62 159 GLU A N 1
ATOM 1233 C CA . GLU A 1 159 ? -12.932 14.469 -4.777 1.00 90.62 159 GLU A CA 1
ATOM 1234 C C . GLU A 1 159 ? -12.777 12.969 -4.521 1.00 90.62 159 GLU A C 1
ATOM 1236 O O . GLU A 1 159 ? -13.179 12.493 -3.460 1.00 90.62 159 GLU A O 1
ATOM 1241 N N . GLU A 1 160 ? -12.141 12.241 -5.442 1.00 91.69 160 GLU A N 1
ATOM 1242 C CA . GLU A 1 160 ? -11.890 10.800 -5.306 1.00 91.69 160 GLU A CA 1
ATOM 1243 C C . GLU A 1 160 ? -10.982 10.521 -4.105 1.00 91.69 160 GLU A C 1
ATOM 1245 O O . GLU A 1 160 ? -11.241 9.636 -3.291 1.00 91.69 160 GLU A O 1
ATOM 1250 N N . THR A 1 161 ? -9.937 11.334 -3.933 1.00 91.38 161 THR A N 1
ATOM 1251 C CA . THR A 1 161 ? -9.044 11.247 -2.774 1.00 91.38 161 THR A CA 1
ATOM 1252 C C . THR A 1 161 ? -9.818 11.459 -1.473 1.00 91.38 161 THR A C 1
ATOM 1254 O O . THR A 1 161 ? -9.618 10.715 -0.511 1.00 91.38 161 THR A O 1
ATOM 1257 N N . ARG A 1 162 ? -10.731 12.438 -1.436 1.00 89.88 162 ARG A N 1
ATOM 1258 C CA . ARG A 1 162 ? -11.610 12.716 -0.289 1.00 89.88 162 ARG A CA 1
ATOM 1259 C C . ARG A 1 162 ? -12.591 11.588 0.002 1.00 89.88 162 ARG A C 1
ATOM 1261 O O . ARG A 1 162 ? -12.860 11.339 1.176 1.00 89.88 162 ARG A O 1
ATOM 1268 N N . GLU A 1 163 ? -13.121 10.927 -1.018 1.00 90.69 163 GLU A N 1
ATOM 1269 C CA . GLU A 1 163 ? -14.005 9.772 -0.860 1.00 90.69 163 GLU A CA 1
ATOM 1270 C C . GLU A 1 163 ? -13.244 8.584 -0.259 1.00 90.69 163 GLU A C 1
ATOM 1272 O O . GLU A 1 163 ? -13.653 8.016 0.757 1.00 90.69 163 GLU A O 1
ATOM 1277 N N . ILE A 1 164 ? -12.073 8.272 -0.818 1.00 92.19 164 ILE A N 1
ATOM 1278 C CA . ILE A 1 164 ? -11.262 7.124 -0.407 1.00 92.19 164 ILE A CA 1
ATOM 1279 C C . ILE A 1 164 ? -10.674 7.331 0.981 1.00 92.19 164 ILE A C 1
ATOM 1281 O O . ILE A 1 164 ? -10.823 6.463 1.841 1.00 92.19 164 ILE A O 1
ATOM 1285 N N . TRP A 1 165 ? -10.018 8.467 1.222 1.00 91.00 165 TRP A N 1
ATOM 1286 C CA . TRP A 1 165 ? -9.302 8.749 2.469 1.00 91.00 165 TRP A CA 1
ATOM 1287 C C . TRP A 1 165 ? -10.170 9.395 3.545 1.00 91.00 165 TRP A C 1
ATOM 1289 O O . TRP A 1 165 ? -9.722 9.492 4.684 1.00 91.00 165 TRP A O 1
ATOM 1299 N N . THR A 1 166 ? -11.422 9.731 3.222 1.00 85.12 166 THR A N 1
ATOM 1300 C CA . THR A 1 166 ? -12.316 10.565 4.035 1.00 85.12 166 THR A CA 1
ATOM 1301 C C . THR A 1 166 ? -11.817 12.010 4.134 1.00 85.12 166 THR A C 1
ATOM 1303 O O . THR A 1 166 ? -10.628 12.274 4.258 1.00 85.12 166 THR A O 1
ATOM 1306 N N . SER A 1 167 ? -12.730 12.981 4.074 1.00 75.00 167 SER A N 1
ATOM 1307 C CA . SER A 1 167 ? -12.371 14.409 4.154 1.00 75.00 167 SER A CA 1
ATOM 1308 C C . SER A 1 167 ? -12.079 14.882 5.582 1.00 75.00 167 SER A C 1
ATOM 1310 O O . SER A 1 167 ? -11.362 15.857 5.773 1.00 75.00 167 SER A O 1
ATOM 1312 N N . ASP A 1 168 ? -12.651 14.199 6.574 1.00 82.81 168 ASP A N 1
ATOM 1313 C CA . ASP A 1 168 ? -12.615 14.564 7.989 1.00 82.81 168 ASP A CA 1
ATOM 1314 C C . ASP A 1 168 ? -12.016 13.420 8.832 1.00 82.81 168 ASP A C 1
ATOM 1316 O O . ASP A 1 168 ? -12.493 12.279 8.738 1.00 82.81 168 ASP A O 1
ATOM 1320 N N . PRO A 1 169 ? -11.018 13.696 9.694 1.00 83.94 169 PRO A N 1
ATOM 1321 C CA . PRO A 1 169 ? -10.537 12.734 10.681 1.00 83.94 169 PRO A CA 1
ATOM 1322 C C . PRO A 1 169 ? -11.656 12.157 11.560 1.00 83.94 169 PRO A C 1
ATOM 1324 O O . PRO A 1 169 ? -11.643 10.963 11.853 1.00 83.94 169 PRO A O 1
ATOM 1327 N N . GLY A 1 170 ? -12.668 12.949 11.932 1.00 87.38 170 GLY A N 1
ATOM 1328 C CA . GLY A 1 170 ? -13.784 12.476 12.756 1.00 87.38 170 GLY A CA 1
ATOM 1329 C C . GLY A 1 170 ? -14.627 11.389 12.080 1.00 87.38 170 GLY A C 1
ATOM 1330 O O . GLY A 1 170 ? -15.059 10.434 12.737 1.00 87.38 170 GLY A O 1
ATOM 1331 N N . ALA A 1 171 ? -14.831 11.489 10.768 1.00 88.88 171 ALA A N 1
ATOM 1332 C CA . ALA A 1 171 ? -15.491 10.457 9.976 1.00 88.88 171 ALA A CA 1
ATOM 1333 C C . ALA A 1 171 ? -14.630 9.185 9.847 1.00 88.88 171 ALA A C 1
ATOM 1335 O O . ALA A 1 171 ? -15.170 8.084 9.968 1.00 88.88 171 ALA A O 1
ATOM 1336 N N . TRP A 1 172 ? -13.300 9.310 9.722 1.00 91.25 172 TRP A N 1
ATOM 1337 C CA . TRP A 1 172 ? -12.392 8.155 9.799 1.00 91.25 172 TRP A CA 1
ATOM 1338 C C . TRP A 1 172 ? -12.516 7.432 11.143 1.00 91.25 172 TRP A C 1
ATOM 1340 O O . TRP A 1 172 ? -12.703 6.218 11.183 1.00 91.25 172 TRP A O 1
ATOM 1350 N N . GLU A 1 173 ? -12.412 8.174 12.247 1.00 92.44 173 GLU A N 1
ATOM 1351 C CA . GLU A 1 173 ? -12.491 7.631 13.608 1.00 92.44 173 GLU A CA 1
ATOM 1352 C C . GLU A 1 173 ? -13.835 6.947 13.869 1.00 92.44 173 GLU A C 1
ATOM 1354 O O . GLU A 1 173 ? -13.891 5.900 14.514 1.00 92.44 173 GLU A O 1
ATOM 1359 N N . THR A 1 174 ? -14.922 7.529 13.357 1.00 91.75 174 THR A N 1
ATOM 1360 C CA . THR A 1 174 ? -16.272 6.971 13.490 1.00 91.75 174 THR A CA 1
ATOM 1361 C C . THR A 1 174 ? -16.401 5.653 12.727 1.00 91.75 174 THR A C 1
ATOM 1363 O O . THR A 1 174 ? -16.888 4.679 13.300 1.00 91.75 174 THR A O 1
ATOM 1366 N N . ASP A 1 175 ? -15.922 5.584 11.480 1.00 92.81 175 ASP A N 1
ATOM 1367 C CA . ASP A 1 175 ? -15.931 4.343 10.692 1.00 92.81 175 ASP A CA 1
ATOM 1368 C C . ASP A 1 175 ? -15.042 3.262 11.332 1.00 92.81 175 ASP A C 1
ATOM 1370 O O . ASP A 1 175 ? -15.469 2.122 11.522 1.00 92.81 175 ASP A O 1
ATOM 1374 N N . ALA A 1 176 ? -13.825 3.624 11.748 1.00 93.94 176 ALA A N 1
ATOM 1375 C CA . ALA A 1 176 ? -12.903 2.713 12.424 1.00 93.94 176 ALA A CA 1
ATOM 1376 C C . ALA A 1 176 ? -13.500 2.149 13.727 1.00 93.94 176 ALA A C 1
ATOM 1378 O O . ALA A 1 176 ? -13.409 0.945 13.975 1.00 93.94 176 ALA A O 1
ATOM 1379 N N . ALA A 1 177 ? -14.154 2.991 14.536 1.00 94.88 177 ALA A N 1
ATOM 1380 C CA . ALA A 1 177 ? -14.841 2.564 15.751 1.00 94.88 177 ALA A CA 1
ATOM 1381 C C . ALA A 1 177 ? -16.025 1.636 15.435 1.00 94.88 177 ALA A C 1
ATOM 1383 O O . ALA A 1 177 ? -16.147 0.571 16.043 1.00 94.88 177 ALA A O 1
ATOM 1384 N N . ALA A 1 178 ? -16.868 1.996 14.462 1.00 92.81 178 ALA A N 1
ATOM 1385 C CA . ALA A 1 178 ? -18.044 1.214 14.080 1.00 92.81 178 ALA A CA 1
ATOM 1386 C C . ALA A 1 178 ? -17.681 -0.210 13.626 1.00 92.81 178 ALA A C 1
ATOM 1388 O O . ALA A 1 178 ? -18.351 -1.168 14.011 1.00 92.81 178 ALA A O 1
ATOM 1389 N N . ARG A 1 179 ? -16.573 -0.370 12.889 1.00 94.38 179 ARG A N 1
ATOM 1390 C CA . ARG A 1 179 ? -16.071 -1.676 12.415 1.00 94.38 179 ARG A CA 1
ATOM 1391 C C . ARG A 1 179 ? -15.740 -2.659 13.529 1.00 94.38 179 ARG A C 1
ATOM 1393 O O . ARG A 1 179 ? -15.775 -3.867 13.303 1.00 94.38 179 ARG A O 1
ATOM 1400 N N . VAL A 1 180 ? -15.382 -2.157 14.709 1.00 95.88 180 VAL A N 1
ATOM 1401 C CA . VAL A 1 180 ? -14.981 -3.004 15.835 1.00 95.88 180 VAL A CA 1
ATOM 1402 C C . VAL A 1 180 ? -15.953 -2.968 16.996 1.00 95.88 180 VAL A C 1
ATOM 1404 O O . VAL A 1 180 ? -15.856 -3.862 17.821 1.00 95.88 180 VAL A O 1
ATOM 1407 N N . ALA A 1 181 ? -16.876 -2.008 17.091 1.00 92.62 181 ALA A N 1
ATOM 1408 C CA . ALA A 1 181 ? -17.725 -1.801 18.270 1.00 92.62 181 ALA A CA 1
ATOM 1409 C C . ALA A 1 181 ? -18.518 -3.053 18.691 1.00 92.62 181 ALA A C 1
ATOM 1411 O O . ALA A 1 181 ? -18.589 -3.360 19.878 1.00 92.62 181 ALA A O 1
ATOM 1412 N N . GLY A 1 182 ? -19.053 -3.809 17.727 1.00 90.00 182 GLY A N 1
ATOM 1413 C CA . GLY A 1 182 ? -19.870 -5.003 17.982 1.00 90.00 182 GLY A CA 1
ATOM 1414 C C . GLY A 1 182 ? -19.099 -6.318 18.137 1.00 90.00 182 GLY A C 1
ATOM 1415 O O . GLY A 1 182 ? -19.718 -7.355 18.344 1.00 90.00 182 GLY A O 1
ATOM 1416 N N . LEU A 1 183 ? -17.769 -6.315 18.003 1.00 94.12 183 LEU A N 1
ATOM 1417 C CA . LEU A 1 183 ? -16.987 -7.554 18.067 1.00 94.12 183 LEU A CA 1
ATOM 1418 C C . LEU A 1 183 ? -16.841 -8.062 19.510 1.00 94.12 183 LEU A C 1
ATOM 1420 O O . LEU A 1 183 ? -16.721 -7.273 20.451 1.00 94.12 183 LEU A O 1
ATOM 1424 N N . ASP A 1 184 ? -16.798 -9.380 19.678 1.00 94.56 184 ASP A N 1
ATOM 1425 C CA . ASP A 1 184 ? -16.457 -10.012 20.954 1.00 94.56 184 ASP A CA 1
ATOM 1426 C C . ASP A 1 184 ? -14.992 -9.699 21.349 1.00 94.56 184 ASP A C 1
ATOM 1428 O O . ASP A 1 184 ? -14.127 -9.647 20.465 1.00 94.56 184 ASP A O 1
ATOM 1432 N N . PRO A 1 185 ? -14.666 -9.479 22.639 1.00 93.38 185 PRO A N 1
ATOM 1433 C CA . PRO A 1 185 ? -13.297 -9.188 23.069 1.00 93.38 185 PRO A CA 1
ATOM 1434 C C . PRO A 1 185 ? -12.250 -10.223 22.632 1.00 93.38 185 PRO A C 1
ATOM 1436 O O . PRO A 1 185 ? -11.147 -9.829 22.248 1.00 93.38 185 PRO A O 1
ATOM 1439 N N . ALA A 1 186 ? -12.575 -11.520 22.637 1.00 94.56 186 ALA A N 1
ATOM 1440 C CA . ALA A 1 186 ? -11.660 -12.563 22.181 1.00 94.56 186 ALA A CA 1
ATOM 1441 C C . ALA A 1 186 ? -11.417 -12.467 20.667 1.00 94.56 186 ALA A C 1
ATOM 1443 O O . ALA A 1 186 ? -10.283 -12.625 20.215 1.00 94.56 186 ALA A O 1
ATOM 1444 N N . VAL A 1 187 ? -12.450 -12.117 19.891 1.00 97.44 187 VAL A N 1
ATOM 1445 C CA . VAL A 1 187 ? -12.332 -11.874 18.443 1.00 97.44 187 VAL A CA 1
ATOM 1446 C C . VAL A 1 187 ? -11.475 -10.642 18.154 1.00 97.44 187 VAL A C 1
ATOM 1448 O O . VAL A 1 187 ? -10.633 -10.683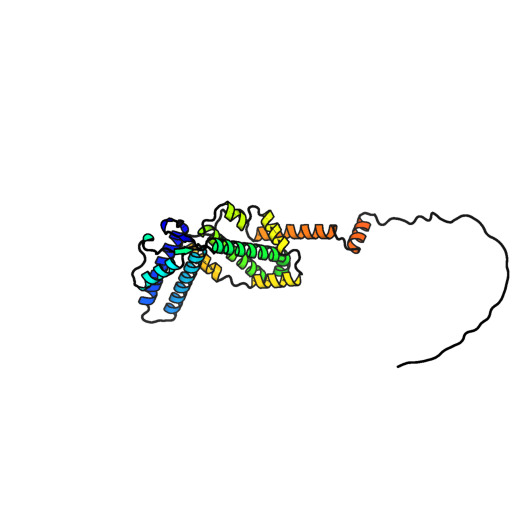 17.257 1.00 97.44 187 VAL A O 1
ATOM 1451 N N . VAL A 1 188 ? -11.646 -9.550 18.907 1.00 97.31 188 VAL A N 1
ATOM 1452 C CA . VAL A 1 188 ? -10.811 -8.343 18.761 1.00 97.31 188 VAL A CA 1
ATOM 1453 C C . VAL A 1 188 ? -9.351 -8.666 19.063 1.00 97.31 188 VAL A C 1
ATOM 1455 O O . VAL A 1 188 ? -8.479 -8.295 18.280 1.00 97.31 188 VAL A O 1
ATOM 1458 N N . ARG A 1 189 ? -9.089 -9.387 20.160 1.00 97.62 189 ARG A N 1
ATOM 1459 C CA . ARG A 1 189 ? -7.744 -9.837 20.535 1.00 97.62 189 ARG A CA 1
ATOM 1460 C C . ARG A 1 189 ? -7.106 -10.682 19.435 1.00 97.62 189 ARG A C 1
ATOM 1462 O O . ARG A 1 189 ? -5.996 -10.369 19.017 1.00 97.62 189 ARG A O 1
ATOM 1469 N N . ALA A 1 190 ? -7.806 -11.706 18.943 1.00 98.00 190 ALA A N 1
ATOM 1470 C CA . ALA A 1 190 ? -7.308 -12.577 17.878 1.00 98.00 190 ALA A CA 1
ATOM 1471 C C . ALA A 1 190 ? -6.967 -11.778 16.609 1.00 98.00 190 ALA A C 1
ATOM 1473 O O . ALA A 1 190 ? -5.827 -11.803 16.154 1.00 98.00 190 ALA A O 1
ATOM 1474 N N . ARG A 1 191 ? -7.904 -10.957 16.115 1.00 98.50 191 ARG A N 1
ATOM 1475 C CA . ARG A 1 191 ? -7.693 -10.138 14.908 1.00 98.50 191 ARG A CA 1
ATOM 1476 C C . ARG A 1 191 ? -6.584 -9.100 15.061 1.00 98.50 191 ARG A C 1
ATOM 1478 O O . ARG A 1 191 ? -5.937 -8.750 14.079 1.00 98.50 191 ARG A O 1
ATOM 1485 N N . TRP A 1 192 ? -6.376 -8.575 16.267 1.00 98.31 192 TRP A N 1
ATOM 1486 C CA . TRP A 1 192 ? -5.273 -7.657 16.543 1.00 98.31 192 TRP A CA 1
ATOM 1487 C C . TRP A 1 192 ? -3.917 -8.365 16.414 1.00 98.31 192 TRP A C 1
ATOM 1489 O O . TRP A 1 192 ? -3.012 -7.810 15.791 1.00 98.31 192 TRP A O 1
ATOM 1499 N N . TYR A 1 193 ? -3.784 -9.598 16.923 1.00 98.56 193 TYR A N 1
ATOM 1500 C CA . TYR A 1 193 ? -2.572 -10.405 16.735 1.00 98.56 193 TYR A CA 1
ATOM 1501 C C . TYR A 1 193 ? -2.374 -10.811 15.269 1.00 98.56 193 TYR A C 1
ATOM 1503 O O . TYR A 1 193 ? -1.276 -10.630 14.748 1.00 98.56 193 TYR A O 1
ATOM 1511 N N . ASP A 1 194 ? -3.434 -11.228 14.571 1.00 98.44 194 ASP A N 1
ATOM 1512 C CA . ASP A 1 194 ? -3.370 -11.542 13.134 1.00 98.44 194 ASP A CA 1
ATOM 1513 C C . ASP A 1 194 ? -2.875 -10.335 12.315 1.00 98.44 194 ASP A C 1
ATOM 1515 O O . ASP A 1 194 ? -2.019 -10.449 11.432 1.00 98.44 194 ASP A O 1
ATOM 1519 N N . ALA A 1 195 ? -3.373 -9.136 12.635 1.00 97.94 195 ALA A N 1
ATOM 1520 C CA . ALA A 1 195 ? -2.912 -7.904 12.007 1.00 97.94 195 ALA A CA 1
ATOM 1521 C C . ALA A 1 195 ? -1.447 -7.590 12.360 1.00 97.94 195 ALA A C 1
ATOM 1523 O O . ALA A 1 195 ? -0.704 -7.122 11.498 1.00 97.94 195 ALA A O 1
ATOM 1524 N N . ALA A 1 196 ? -1.015 -7.859 13.596 1.00 98.00 196 ALA A N 1
ATOM 1525 C CA . ALA A 1 196 ? 0.357 -7.627 14.049 1.00 98.00 196 ALA A CA 1
ATOM 1526 C C . ALA A 1 196 ? 1.373 -8.581 13.402 1.00 98.00 196 ALA A C 1
ATOM 1528 O O . ALA A 1 196 ? 2.543 -8.221 13.264 1.00 98.00 196 ALA A O 1
ATOM 1529 N N . ASP A 1 197 ? 0.934 -9.772 13.000 1.00 98.19 197 ASP A N 1
ATOM 1530 C CA . ASP A 1 197 ? 1.771 -10.800 12.375 1.00 98.19 197 ASP A CA 1
ATOM 1531 C C . ASP A 1 197 ? 1.763 -10.738 10.837 1.00 98.19 197 ASP A C 1
ATOM 1533 O O . ASP A 1 197 ? 2.449 -11.513 10.171 1.00 98.19 197 ASP A O 1
ATOM 1537 N N . THR A 1 198 ? 1.052 -9.769 10.255 1.00 98.19 198 THR A N 1
ATOM 1538 C CA . THR A 1 198 ? 1.065 -9.519 8.809 1.00 98.19 198 THR A CA 1
ATOM 1539 C C . THR A 1 198 ? 2.475 -9.158 8.321 1.00 98.19 198 THR A C 1
ATOM 1541 O O . THR A 1 198 ? 3.049 -8.151 8.744 1.00 98.19 198 THR A O 1
ATOM 1544 N N . ASP A 1 199 ? 3.015 -9.913 7.356 1.00 97.50 199 ASP A N 1
ATOM 1545 C CA . ASP A 1 199 ? 4.274 -9.544 6.700 1.00 97.50 199 ASP A CA 1
ATOM 1546 C C . ASP A 1 199 ? 4.084 -8.346 5.755 1.00 97.50 199 ASP A C 1
ATOM 1548 O O . ASP A 1 199 ? 3.420 -8.425 4.721 1.00 97.50 199 ASP A O 1
ATOM 1552 N N . THR A 1 200 ? 4.718 -7.222 6.092 1.00 97.25 200 THR A N 1
ATOM 1553 C CA . THR A 1 200 ? 4.747 -6.004 5.267 1.00 97.25 200 THR A CA 1
ATOM 1554 C C . THR A 1 200 ? 6.068 -5.791 4.531 1.00 97.25 200 THR A C 1
ATOM 1556 O O . THR A 1 200 ? 6.313 -4.706 3.998 1.00 97.25 200 THR A O 1
ATOM 1559 N N . SER A 1 201 ? 6.934 -6.808 4.455 1.00 96.12 201 SER A N 1
ATOM 1560 C CA . SER A 1 201 ? 8.209 -6.733 3.731 1.00 96.12 201 SER A CA 1
ATOM 1561 C C . SER A 1 201 ? 8.025 -6.302 2.272 1.00 96.12 201 SER A C 1
ATOM 1563 O O . SER A 1 201 ? 8.760 -5.438 1.790 1.00 96.12 201 SER A O 1
ATOM 1565 N N . GLY A 1 202 ? 6.984 -6.813 1.607 1.00 96.00 202 GLY A N 1
ATOM 1566 C CA . GLY A 1 202 ? 6.602 -6.406 0.255 1.00 96.00 202 GLY A CA 1
ATOM 1567 C C . GLY A 1 202 ? 6.253 -4.919 0.153 1.00 96.00 202 GLY A C 1
ATOM 1568 O O . GLY A 1 202 ? 6.773 -4.237 -0.725 1.00 96.00 202 GLY A O 1
ATOM 1569 N N . LEU A 1 203 ? 5.462 -4.386 1.091 1.00 96.44 203 LEU A N 1
ATOM 1570 C CA . LEU A 1 203 ? 5.073 -2.967 1.117 1.00 96.44 203 LEU A CA 1
ATOM 1571 C C . LEU A 1 203 ? 6.285 -2.048 1.300 1.00 96.44 203 LEU A C 1
ATOM 1573 O O . LEU A 1 203 ? 6.401 -1.018 0.637 1.00 96.44 203 LEU A O 1
ATOM 1577 N N . ARG A 1 204 ? 7.237 -2.441 2.158 1.00 96.62 204 ARG A N 1
ATOM 1578 C CA . ARG A 1 204 ? 8.492 -1.696 2.343 1.00 96.62 204 ARG A CA 1
ATOM 1579 C C . ARG A 1 204 ? 9.343 -1.699 1.080 1.00 96.62 204 ARG A C 1
ATOM 1581 O O . ARG A 1 204 ? 9.849 -0.645 0.700 1.00 96.62 204 ARG A O 1
ATOM 1588 N N . ARG A 1 205 ? 9.474 -2.853 0.413 1.00 96.75 205 ARG A N 1
ATOM 1589 C CA . ARG A 1 205 ? 10.186 -2.953 -0.872 1.00 96.75 205 ARG A CA 1
ATOM 1590 C C . ARG A 1 205 ? 9.532 -2.065 -1.932 1.00 96.75 205 ARG A C 1
ATOM 1592 O O . ARG A 1 205 ? 10.244 -1.306 -2.581 1.00 96.75 205 ARG A O 1
ATOM 1599 N N . ARG A 1 206 ? 8.197 -2.077 -2.050 1.00 96.81 206 ARG A N 1
ATOM 1600 C CA . ARG A 1 206 ? 7.453 -1.184 -2.961 1.00 96.81 206 ARG A CA 1
ATOM 1601 C C . ARG A 1 206 ? 7.656 0.290 -2.627 1.00 96.81 206 ARG A C 1
ATOM 1603 O O . ARG A 1 206 ? 7.977 1.073 -3.512 1.00 96.81 206 ARG A O 1
ATOM 1610 N N . THR A 1 207 ? 7.562 0.661 -1.354 1.00 97.12 207 THR A N 1
ATOM 1611 C CA . THR A 1 207 ? 7.797 2.040 -0.898 1.00 97.12 207 THR A CA 1
ATOM 1612 C C . THR A 1 207 ? 9.214 2.515 -1.238 1.00 97.12 207 THR A C 1
ATOM 1614 O O . THR A 1 207 ? 9.397 3.621 -1.744 1.00 97.12 207 THR A O 1
ATOM 1617 N N . ALA A 1 208 ? 10.227 1.671 -1.016 1.00 97.06 208 ALA A N 1
ATOM 1618 C CA . ALA A 1 208 ? 11.611 1.977 -1.372 1.00 97.06 208 ALA A CA 1
ATOM 1619 C C . ALA A 1 208 ? 11.819 2.070 -2.896 1.00 97.06 208 ALA A C 1
ATOM 1621 O O . ALA A 1 208 ? 12.506 2.973 -3.375 1.00 97.06 208 ALA A O 1
ATOM 1622 N N . ALA A 1 209 ? 11.198 1.173 -3.665 1.00 96.88 209 ALA A N 1
ATOM 1623 C CA . ALA A 1 209 ? 11.225 1.194 -5.124 1.00 96.88 209 ALA A CA 1
ATOM 1624 C C . ALA A 1 209 ? 10.591 2.477 -5.686 1.00 96.88 209 ALA A C 1
ATOM 1626 O O . ALA A 1 209 ? 11.212 3.152 -6.509 1.00 96.88 209 ALA A O 1
ATOM 1627 N N . ALA A 1 210 ? 9.417 2.866 -5.184 1.00 97.44 210 ALA A N 1
ATOM 1628 C CA . ALA A 1 210 ? 8.750 4.117 -5.532 1.00 97.44 210 ALA A CA 1
ATOM 1629 C C . ALA A 1 210 ? 9.631 5.337 -5.218 1.00 97.44 210 ALA A C 1
ATOM 1631 O O . ALA A 1 210 ? 9.836 6.186 -6.086 1.00 97.44 210 ALA A O 1
ATOM 1632 N N . ALA A 1 211 ? 10.248 5.378 -4.032 1.00 97.25 211 ALA A N 1
ATOM 1633 C CA . ALA A 1 211 ? 11.172 6.447 -3.660 1.00 97.25 211 ALA A CA 1
ATOM 1634 C C . ALA A 1 211 ? 12.384 6.522 -4.606 1.00 97.25 211 ALA A C 1
ATOM 1636 O O . ALA A 1 211 ? 12.818 7.616 -4.960 1.00 97.25 211 ALA A O 1
ATOM 1637 N N . SER A 1 212 ? 12.890 5.381 -5.090 1.00 96.75 212 SER A N 1
ATOM 1638 C CA . SER A 1 212 ? 13.968 5.349 -6.093 1.00 96.75 212 SER A CA 1
ATOM 1639 C C . SER A 1 212 ? 13.559 5.933 -7.455 1.00 96.75 212 SER A C 1
ATOM 1641 O O . SER A 1 212 ? 14.421 6.347 -8.228 1.00 96.75 212 SER A O 1
ATOM 1643 N N . ALA A 1 213 ? 12.254 5.992 -7.738 1.00 95.88 213 ALA A N 1
ATOM 1644 C CA . ALA A 1 213 ? 11.668 6.670 -8.892 1.00 95.88 213 ALA A CA 1
ATOM 1645 C C . ALA A 1 213 ? 11.258 8.130 -8.593 1.00 95.88 213 ALA A C 1
ATOM 1647 O O . ALA A 1 213 ? 10.618 8.767 -9.429 1.00 95.88 213 ALA A O 1
ATOM 1648 N N . GLY A 1 214 ? 11.595 8.663 -7.410 1.00 96.69 214 GLY A N 1
ATOM 1649 C CA . GLY A 1 214 ? 11.203 10.005 -6.960 1.00 96.69 214 GLY A CA 1
ATOM 1650 C C . GLY A 1 214 ? 9.750 10.112 -6.486 1.00 96.69 214 GLY A C 1
ATOM 1651 O O . GLY A 1 214 ? 9.223 11.213 -6.334 1.00 96.69 214 GLY A O 1
ATOM 1652 N N . VAL A 1 215 ? 9.079 8.980 -6.263 1.00 96.50 215 VAL A N 1
ATOM 1653 C CA . VAL A 1 215 ? 7.685 8.930 -5.821 1.00 96.50 215 VAL A CA 1
ATOM 1654 C C . VAL A 1 215 ? 7.645 8.695 -4.316 1.00 96.50 215 VAL A C 1
ATOM 1656 O O . VAL A 1 215 ? 7.972 7.619 -3.821 1.00 96.50 215 VAL A O 1
ATOM 1659 N N . HIS A 1 216 ? 7.218 9.719 -3.585 1.00 94.88 216 HIS A N 1
ATOM 1660 C CA . HIS A 1 216 ? 7.041 9.678 -2.134 1.00 94.88 216 HIS A CA 1
ATOM 1661 C C . HIS A 1 216 ? 5.550 9.677 -1.768 1.00 94.88 216 HIS A C 1
ATOM 1663 O O . HIS A 1 216 ? 4.753 10.205 -2.555 1.00 94.88 216 HIS A O 1
ATOM 1669 N N . PRO A 1 217 ? 5.171 9.132 -0.591 1.00 91.75 217 PRO A N 1
ATOM 1670 C CA . PRO A 1 217 ? 3.797 9.179 -0.095 1.00 91.75 217 PRO A CA 1
ATOM 1671 C C . PRO A 1 217 ? 3.183 10.579 -0.212 1.00 91.75 217 PRO A C 1
ATOM 1673 O O . PRO A 1 217 ? 3.858 11.576 0.055 1.00 91.75 217 PRO A O 1
ATOM 1676 N N . ALA A 1 218 ? 1.917 10.651 -0.627 1.00 84.00 218 ALA A N 1
ATOM 1677 C CA . ALA A 1 218 ? 1.159 11.897 -0.651 1.00 84.00 218 ALA A CA 1
ATOM 1678 C C . ALA A 1 218 ? 1.144 12.561 0.736 1.00 84.00 218 ALA A C 1
ATOM 1680 O O . ALA A 1 218 ? 0.923 11.901 1.753 1.00 84.00 218 ALA A O 1
ATOM 1681 N N . THR A 1 219 ? 1.393 13.869 0.767 1.00 82.62 219 THR A N 1
ATOM 1682 C CA . THR A 1 219 ? 1.403 14.691 1.992 1.00 82.62 219 THR A CA 1
ATOM 1683 C C . THR A 1 219 ? 0.158 15.565 2.116 1.00 82.62 219 THR A C 1
ATOM 1685 O O . THR A 1 219 ? -0.086 16.147 3.165 1.00 82.62 219 THR A O 1
ATOM 1688 N N . ASP A 1 220 ? -0.608 15.661 1.036 1.00 74.25 220 ASP A N 1
ATOM 1689 C CA . ASP A 1 220 ? -1.768 16.519 0.804 1.00 74.25 220 ASP A CA 1
ATOM 1690 C C . ASP A 1 220 ? -3.107 15.776 0.932 1.00 74.25 220 ASP A C 1
ATOM 1692 O O . ASP A 1 220 ? -4.165 16.344 0.668 1.00 74.25 220 ASP A O 1
ATOM 1696 N N . VAL A 1 221 ? -3.093 14.514 1.375 1.00 74.31 221 VAL A N 1
ATOM 1697 C CA . VAL A 1 221 ? -4.334 13.794 1.683 1.00 74.31 221 VAL A CA 1
ATOM 1698 C C . VAL A 1 221 ? -5.056 14.429 2.882 1.00 74.31 221 VAL A C 1
ATOM 1700 O O . VAL A 1 221 ? -4.395 14.786 3.856 1.00 74.31 221 VAL A O 1
ATOM 1703 N N . PRO A 1 222 ? -6.401 14.527 2.881 1.00 65.50 222 PRO A N 1
ATOM 1704 C CA . PRO A 1 222 ? -7.148 15.244 3.924 1.00 65.50 222 PRO A CA 1
ATOM 1705 C C . PRO A 1 222 ? -6.904 14.708 5.341 1.00 65.50 222 PRO A C 1
ATOM 1707 O O . PRO A 1 222 ? -6.759 15.470 6.296 1.00 65.50 222 PRO A O 1
ATOM 1710 N N . VAL A 1 223 ? -6.795 13.385 5.483 1.00 64.38 223 VAL A N 1
ATOM 1711 C CA . VAL A 1 223 ? -6.392 12.751 6.741 1.00 64.38 223 VAL A CA 1
ATOM 1712 C C . VAL A 1 223 ? -4.868 12.735 6.804 1.00 64.38 223 VAL A C 1
ATOM 1714 O O . VAL A 1 223 ? -4.237 11.729 6.486 1.00 64.38 223 VAL A O 1
ATOM 1717 N N . THR A 1 224 ? -4.266 13.853 7.210 1.00 60.09 224 THR A N 1
ATOM 1718 C CA . THR A 1 224 ? -2.809 13.999 7.408 1.00 60.09 224 THR A CA 1
ATOM 1719 C C . THR A 1 224 ? -2.312 13.426 8.740 1.00 60.09 224 THR A C 1
ATOM 1721 O O . THR A 1 224 ? -1.104 13.303 8.947 1.00 60.09 224 THR A O 1
ATOM 1724 N N . THR A 1 225 ? -3.221 13.041 9.638 1.00 62.88 225 THR A N 1
ATOM 1725 C CA . THR A 1 225 ? -2.905 12.570 10.990 1.00 62.88 225 THR A CA 1
ATOM 1726 C C . THR A 1 225 ? -2.104 11.269 10.983 1.00 62.88 225 THR A C 1
ATOM 1728 O O . THR A 1 225 ? -2.341 10.352 10.188 1.00 62.88 225 THR A O 1
ATOM 1731 N N . GLN A 1 226 ? -1.122 11.184 11.885 1.00 77.56 226 GLN A N 1
ATOM 1732 C CA . GLN A 1 226 ? -0.341 9.965 12.071 1.00 77.56 226 GLN A CA 1
ATOM 1733 C C . GLN A 1 226 ? -1.272 8.829 12.526 1.00 77.56 226 GLN A C 1
ATOM 1735 O O . GLN A 1 226 ? -2.263 9.091 13.215 1.00 77.56 226 GLN A O 1
ATOM 1740 N N . PRO A 1 227 ? -0.964 7.554 12.212 1.00 80.62 227 PRO A N 1
ATOM 1741 C CA . PRO A 1 227 ? -1.767 6.420 12.670 1.00 80.62 227 PRO A CA 1
ATOM 1742 C C . PRO A 1 227 ? -2.062 6.447 14.178 1.00 80.62 227 PRO A C 1
ATOM 1744 O O . PRO A 1 227 ? -3.159 6.096 14.597 1.00 80.62 227 PRO A O 1
ATOM 1747 N N . THR A 1 228 ? -1.120 6.937 14.988 1.00 83.56 228 THR A N 1
ATOM 1748 C CA . THR A 1 228 ? -1.266 7.098 16.442 1.00 83.56 228 THR A CA 1
ATOM 1749 C C . THR A 1 228 ? -2.359 8.083 16.848 1.00 83.56 228 THR A C 1
ATOM 1751 O O . THR A 1 228 ? -3.040 7.863 17.849 1.00 83.56 228 THR A O 1
ATOM 1754 N N . ASP A 1 229 ? -2.545 9.159 16.087 1.00 84.88 229 ASP A N 1
ATOM 1755 C CA . ASP A 1 229 ? -3.562 10.173 16.374 1.00 84.88 229 ASP A CA 1
ATOM 1756 C C . ASP A 1 229 ? -4.950 9.640 16.017 1.00 84.88 229 ASP A C 1
ATOM 1758 O O . ASP A 1 229 ? -5.886 9.779 16.802 1.00 84.88 229 ASP A O 1
ATOM 1762 N N . LEU A 1 230 ? -5.055 8.922 14.894 1.00 86.31 230 LEU A N 1
ATOM 1763 C CA . LEU A 1 230 ? -6.285 8.238 14.490 1.00 86.31 230 LEU A CA 1
ATOM 1764 C C . LEU A 1 230 ? -6.690 7.156 15.493 1.00 86.31 230 LEU A C 1
ATOM 1766 O O . LEU A 1 230 ? -7.867 7.046 15.829 1.00 86.31 230 LEU A O 1
ATOM 1770 N N . VAL A 1 231 ? -5.733 6.386 16.020 1.00 90.69 231 VAL A N 1
ATOM 1771 C CA . VAL A 1 231 ? -5.985 5.411 17.095 1.00 90.69 231 VAL A CA 1
ATOM 1772 C C . VAL A 1 231 ? -6.508 6.112 18.350 1.00 90.69 231 VAL A C 1
ATOM 1774 O O . VAL A 1 231 ? -7.490 5.660 18.941 1.00 90.69 231 VAL A O 1
ATOM 1777 N N . ARG A 1 232 ? -5.905 7.243 18.740 1.00 89.25 232 ARG A N 1
ATOM 1778 C CA . ARG A 1 232 ? -6.346 8.028 19.903 1.00 89.25 232 ARG A CA 1
ATOM 1779 C C . ARG A 1 232 ? -7.778 8.539 19.736 1.00 89.25 232 ARG A C 1
ATOM 1781 O O . ARG A 1 232 ? -8.594 8.307 20.625 1.00 89.25 232 ARG A O 1
ATOM 1788 N N . GLY A 1 233 ? -8.093 9.185 18.614 1.00 88.19 233 GLY A N 1
ATOM 1789 C CA . GLY A 1 233 ? -9.438 9.699 18.342 1.00 88.19 233 GLY A CA 1
ATOM 1790 C C . GLY A 1 233 ? -10.485 8.586 18.249 1.00 88.19 233 GLY A C 1
ATOM 1791 O O . GLY A 1 233 ? -11.541 8.659 18.882 1.00 88.19 233 GLY A O 1
ATOM 1792 N N . THR A 1 234 ? -10.147 7.480 17.579 1.00 92.00 234 THR A N 1
ATOM 1793 C CA . THR A 1 234 ? -11.004 6.284 17.489 1.00 92.00 234 THR A CA 1
ATOM 1794 C C . THR A 1 234 ? -11.295 5.698 18.870 1.00 92.00 234 THR A C 1
ATOM 1796 O O . THR A 1 234 ? -12.431 5.324 19.162 1.00 92.00 234 THR A O 1
ATOM 1799 N N . ARG A 1 235 ? -10.302 5.668 19.765 1.00 92.31 235 ARG A N 1
ATOM 1800 C CA . ARG A 1 235 ? -10.493 5.213 21.146 1.00 92.31 235 ARG A CA 1
ATOM 1801 C C . ARG A 1 235 ? -11.466 6.111 21.905 1.00 92.31 235 ARG A C 1
ATOM 1803 O O . ARG A 1 235 ? -12.403 5.604 22.511 1.00 92.31 235 ARG A O 1
ATOM 1810 N N . THR A 1 236 ? -11.318 7.433 21.800 1.00 89.62 236 THR A N 1
ATOM 1811 C CA . THR A 1 236 ? -12.271 8.383 22.397 1.00 89.62 236 THR A CA 1
ATOM 1812 C C . THR A 1 236 ? -13.698 8.166 21.878 1.00 89.62 236 THR A C 1
ATOM 1814 O O . THR A 1 236 ? -14.654 8.242 22.653 1.00 89.62 236 THR A O 1
ATOM 1817 N N . ARG A 1 237 ? -13.869 7.850 20.587 1.00 88.94 237 ARG A N 1
ATOM 1818 C CA . ARG A 1 237 ? -15.181 7.501 20.010 1.00 88.94 237 ARG A CA 1
ATOM 1819 C C . ARG A 1 237 ? -15.749 6.211 20.604 1.00 88.94 237 ARG A C 1
ATOM 1821 O O . ARG A 1 237 ? -16.926 6.193 20.968 1.00 88.94 237 ARG A O 1
ATOM 1828 N N . LEU A 1 238 ? -14.931 5.166 20.739 1.00 89.00 238 LEU A N 1
ATOM 1829 C CA . LEU A 1 238 ? -15.331 3.898 21.357 1.00 89.00 238 LEU A CA 1
ATOM 1830 C C . LEU A 1 238 ? -15.758 4.096 22.817 1.00 89.00 238 LEU A C 1
ATOM 1832 O O . LEU A 1 238 ? -16.856 3.675 23.182 1.00 89.00 238 LEU A O 1
ATOM 1836 N N . ASP A 1 239 ? -14.964 4.811 23.615 1.00 88.12 239 ASP A N 1
ATOM 1837 C CA . ASP A 1 239 ? -15.275 5.097 25.021 1.00 88.12 239 ASP A CA 1
ATOM 1838 C C . ASP A 1 239 ? -16.604 5.860 25.150 1.00 88.12 239 ASP A C 1
ATOM 1840 O O . ASP A 1 239 ? -17.472 5.503 25.952 1.00 88.12 239 ASP A O 1
ATOM 1844 N N . ARG A 1 240 ? -16.829 6.861 24.286 1.00 82.38 240 ARG A N 1
ATOM 1845 C CA . ARG A 1 240 ? -18.092 7.612 24.240 1.00 82.38 240 ARG A CA 1
ATOM 1846 C C . ARG A 1 240 ? -19.283 6.723 23.876 1.00 82.38 240 ARG A C 1
ATOM 1848 O O . ARG A 1 240 ? -20.348 6.862 24.474 1.00 82.38 240 ARG A O 1
ATOM 1855 N N . SER A 1 241 ? -19.116 5.811 22.919 1.00 76.69 241 SER A N 1
ATOM 1856 C CA . SER A 1 241 ? -20.176 4.879 22.516 1.00 76.69 241 SER A CA 1
ATOM 1857 C C . SER A 1 241 ? -20.530 3.886 23.629 1.00 76.69 241 SER A C 1
ATOM 1859 O O . SER A 1 241 ? -21.711 3.653 23.880 1.00 76.69 241 SER A O 1
ATOM 1861 N N . ALA A 1 242 ? -19.535 3.378 24.363 1.00 74.12 242 ALA A N 1
ATOM 1862 C CA . ALA A 1 242 ? -19.739 2.479 25.495 1.00 74.12 242 ALA A CA 1
ATOM 1863 C C . ALA A 1 242 ? -20.503 3.168 26.635 1.00 74.12 242 ALA A C 1
ATOM 1865 O O . ALA A 1 242 ? -21.395 2.569 27.237 1.00 74.12 242 ALA A O 1
ATOM 1866 N N . ILE A 1 243 ? -20.205 4.448 26.885 1.00 63.25 243 ILE A N 1
ATOM 1867 C CA . ILE A 1 243 ? -20.961 5.281 27.823 1.00 63.25 243 ILE A CA 1
ATOM 1868 C C . ILE A 1 243 ? -22.421 5.389 27.363 1.00 63.25 243 ILE A C 1
ATOM 1870 O O . ILE A 1 243 ? -23.318 5.043 28.125 1.00 63.25 243 ILE A O 1
ATOM 1874 N N . ILE A 1 244 ? -22.683 5.793 26.114 1.00 59.97 244 ILE A N 1
ATOM 1875 C CA . ILE A 1 244 ? -24.056 5.937 25.587 1.00 59.97 244 ILE A CA 1
ATOM 1876 C C . ILE A 1 244 ? -24.836 4.614 25.660 1.00 59.97 244 ILE A C 1
ATOM 1878 O O . ILE A 1 244 ? -26.004 4.620 26.048 1.00 59.97 244 ILE A O 1
ATOM 1882 N N . HIS A 1 245 ? -24.209 3.480 25.333 1.00 52.72 245 HIS A N 1
ATOM 1883 C CA . HIS A 1 245 ? -24.843 2.166 25.458 1.00 52.72 245 HIS A CA 1
ATOM 1884 C C . HIS A 1 245 ? -25.177 1.812 26.909 1.00 52.72 245 HIS A C 1
ATOM 1886 O O . HIS A 1 245 ? -26.278 1.328 27.159 1.00 52.72 245 HIS A O 1
ATOM 1892 N N . ARG A 1 246 ? -24.285 2.108 27.864 1.00 53.38 246 ARG A N 1
ATOM 1893 C CA . ARG A 1 246 ? -24.553 1.923 29.298 1.00 53.38 246 ARG A CA 1
ATOM 1894 C C . ARG A 1 246 ? -25.746 2.757 29.771 1.00 53.38 246 ARG A C 1
ATOM 1896 O O . ARG A 1 246 ? -26.548 2.263 30.549 1.00 53.38 246 ARG A O 1
ATOM 1903 N N . TRP A 1 247 ? -25.881 3.993 29.288 1.00 48.97 247 TRP A N 1
ATOM 1904 C CA . TRP A 1 247 ? -27.016 4.858 29.631 1.00 48.97 247 TRP A CA 1
ATOM 1905 C C . TRP A 1 247 ? -28.333 4.409 28.990 1.00 48.97 247 TRP A C 1
ATOM 1907 O O . TRP A 1 247 ? -29.383 4.555 29.604 1.00 48.97 247 TRP A O 1
ATOM 1917 N N . ARG A 1 248 ? -28.297 3.871 27.763 1.00 57.16 248 ARG A N 1
ATOM 1918 C CA . ARG A 1 248 ? -29.503 3.377 27.073 1.00 57.16 248 ARG A CA 1
ATOM 1919 C C . ARG A 1 248 ? -29.977 2.020 27.584 1.00 57.16 248 ARG A C 1
ATOM 1921 O O . ARG A 1 248 ? -31.178 1.789 27.613 1.00 57.16 248 ARG A O 1
ATOM 1928 N N . ASN A 1 249 ? -29.046 1.159 27.984 1.00 46.81 249 ASN A N 1
ATOM 1929 C CA . ASN A 1 249 ? -29.313 -0.183 28.491 1.00 46.81 249 ASN A CA 1
ATOM 1930 C C . ASN A 1 249 ? -28.646 -0.352 29.866 1.00 46.81 249 ASN A C 1
ATOM 1932 O O . ASN A 1 249 ? -27.647 -1.073 29.972 1.00 46.81 249 ASN A O 1
ATOM 1936 N N . PRO A 1 250 ? -29.135 0.332 30.915 1.00 50.72 250 PRO A N 1
ATOM 1937 C CA . PRO A 1 250 ? -28.601 0.127 32.249 1.00 50.72 250 PRO A CA 1
ATOM 1938 C C . PRO A 1 250 ? -28.858 -1.327 32.659 1.00 50.72 250 PRO A C 1
ATOM 1940 O O . PRO A 1 250 ? -29.969 -1.842 32.533 1.00 50.72 250 PRO A O 1
ATOM 1943 N N . THR A 1 251 ? -27.825 -2.015 33.140 1.00 49.75 251 THR A N 1
ATOM 1944 C CA . THR A 1 251 ? -28.040 -3.278 33.853 1.00 49.75 251 THR A CA 1
ATOM 1945 C C . THR A 1 251 ? -28.854 -2.995 35.122 1.00 49.75 251 THR A C 1
ATOM 1947 O O . THR A 1 251 ? -28.728 -1.900 35.677 1.00 49.75 251 THR A O 1
ATOM 1950 N N . PRO A 1 252 ? -29.650 -3.949 35.637 1.00 60.59 252 PRO A N 1
ATOM 1951 C CA . PRO A 1 252 ? -30.414 -3.753 36.874 1.00 60.59 252 PRO A CA 1
ATOM 1952 C C . PRO A 1 252 ? -29.555 -3.240 38.046 1.00 60.59 252 PRO A C 1
ATOM 1954 O O . PRO A 1 252 ? -30.001 -2.392 38.818 1.00 60.59 252 PRO A O 1
ATOM 1957 N N . ASP A 1 253 ? -28.288 -3.664 38.111 1.00 58.56 253 ASP A N 1
ATOM 1958 C CA . ASP A 1 253 ? -27.314 -3.201 39.106 1.00 58.56 253 ASP A CA 1
ATOM 1959 C C . ASP A 1 253 ? -26.840 -1.759 38.882 1.00 58.56 253 ASP A C 1
ATOM 1961 O O . ASP A 1 253 ? -26.674 -1.013 39.842 1.00 58.56 253 ASP A O 1
ATOM 1965 N N . THR A 1 254 ? -26.646 -1.317 37.634 1.00 58.56 254 THR A N 1
ATOM 1966 C CA . THR A 1 254 ? -26.272 0.084 37.361 1.00 58.56 254 THR A CA 1
ATOM 1967 C C . THR A 1 254 ? -27.459 1.029 37.480 1.00 58.56 254 THR A C 1
ATOM 1969 O O . THR A 1 254 ? -27.271 2.152 37.936 1.00 58.56 254 THR A O 1
ATOM 1972 N N . ALA A 1 255 ? -28.674 0.572 37.169 1.00 57.34 255 ALA A N 1
ATOM 1973 C CA . ALA A 1 255 ? -29.902 1.293 37.488 1.00 57.34 255 ALA A CA 1
ATOM 1974 C C . ALA A 1 255 ? -30.082 1.426 39.008 1.00 57.34 255 ALA A C 1
ATOM 1976 O O . ALA A 1 255 ? -30.347 2.520 39.490 1.00 57.34 255 ALA A O 1
ATOM 1977 N N . SER A 1 256 ? -29.861 0.352 39.775 1.00 58.59 256 SER A N 1
ATOM 1978 C CA . SER A 1 256 ? -29.963 0.372 41.242 1.00 58.59 256 SER A CA 1
ATOM 1979 C C . SER A 1 256 ? -28.903 1.258 41.901 1.00 58.59 256 SER A C 1
ATOM 1981 O O . SER A 1 256 ? -29.214 1.987 42.841 1.00 58.59 256 SER A O 1
ATOM 1983 N N . THR A 1 257 ? -27.662 1.243 41.407 1.00 64.12 257 THR A 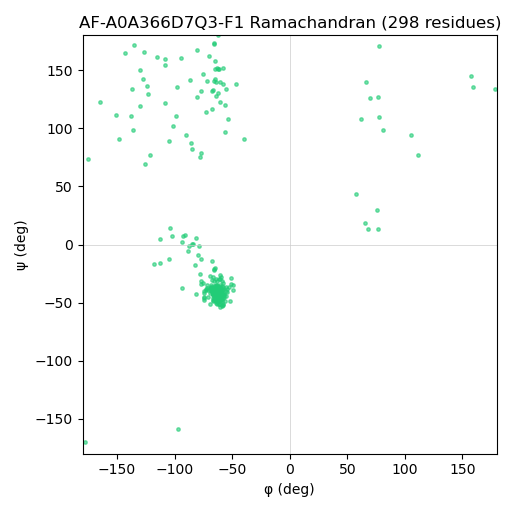N 1
ATOM 1984 C CA . THR A 1 257 ? -26.603 2.144 41.890 1.00 64.12 257 THR A CA 1
ATOM 1985 C C . THR A 1 257 ? -26.874 3.590 41.483 1.00 64.12 257 THR A C 1
ATOM 1987 O O . THR A 1 257 ? -26.776 4.469 42.326 1.00 64.12 257 THR A O 1
ATOM 1990 N N . ALA A 1 258 ? -27.324 3.854 40.252 1.00 62.28 258 ALA A N 1
ATOM 1991 C CA . ALA A 1 258 ? -27.708 5.202 39.829 1.00 62.28 258 ALA A CA 1
ATOM 1992 C C . ALA A 1 258 ? -28.928 5.740 40.603 1.00 62.28 258 ALA A C 1
ATOM 1994 O O . ALA A 1 258 ? -28.971 6.923 40.920 1.00 62.28 258 ALA A O 1
ATOM 1995 N N . LEU A 1 259 ? -29.895 4.882 40.951 1.00 61.53 259 LEU A N 1
ATOM 1996 C CA . LEU A 1 259 ? -31.033 5.229 41.809 1.00 61.53 259 LEU A CA 1
ATOM 1997 C C . LEU A 1 259 ? -30.595 5.506 43.255 1.00 61.53 259 LEU A C 1
ATOM 1999 O O . LEU A 1 259 ? -31.118 6.435 43.866 1.00 61.53 259 LEU A O 1
ATOM 2003 N N . ARG A 1 260 ? -29.621 4.759 43.796 1.00 67.44 260 ARG A N 1
ATOM 2004 C CA . ARG A 1 260 ? -29.013 5.057 45.108 1.00 67.44 260 ARG A CA 1
ATOM 2005 C C . ARG A 1 260 ? -28.230 6.363 45.097 1.00 67.44 260 ARG A C 1
ATOM 2007 O O . ARG A 1 260 ? -28.438 7.188 45.979 1.00 67.44 260 ARG A O 1
ATOM 2014 N N . ASP A 1 261 ? -27.383 6.569 44.096 1.00 65.94 261 ASP A N 1
ATOM 2015 C CA . ASP A 1 261 ? -26.541 7.762 43.972 1.00 65.94 261 ASP A CA 1
ATOM 2016 C C . ASP A 1 261 ? -27.377 9.025 43.709 1.00 65.94 261 ASP A C 1
ATOM 2018 O O . ASP A 1 261 ? -27.021 10.113 44.157 1.00 65.94 261 ASP A O 1
ATOM 2022 N N . ALA A 1 262 ? -28.527 8.888 43.040 1.00 69.56 262 ALA A N 1
ATOM 2023 C CA . ALA A 1 262 ? -29.505 9.961 42.863 1.00 69.56 262 ALA A CA 1
ATOM 2024 C C . ALA A 1 262 ? -30.401 10.195 44.098 1.00 69.56 262 ALA A C 1
ATOM 2026 O O . ALA A 1 262 ? -31.266 11.068 44.057 1.00 69.56 262 ALA A O 1
ATOM 2027 N N . GLY A 1 263 ? -30.240 9.418 45.177 1.00 57.78 263 GLY A N 1
ATOM 2028 C CA . GLY A 1 263 ? -31.094 9.498 46.367 1.00 57.78 263 GLY A CA 1
ATOM 2029 C C . GLY A 1 263 ? -32.553 9.088 46.117 1.00 57.78 263 GLY A C 1
ATOM 2030 O O . GLY A 1 263 ? -33.429 9.429 46.905 1.00 57.78 263 GLY A O 1
ATOM 2031 N N . LEU A 1 264 ? -32.825 8.364 45.027 1.00 58.97 264 LEU A N 1
ATOM 2032 C CA . LEU A 1 264 ? -34.159 7.941 44.586 1.00 58.97 264 LEU A CA 1
ATOM 2033 C C . LEU A 1 264 ? -34.579 6.570 45.138 1.00 58.97 264 LEU A C 1
ATOM 2035 O O . LEU A 1 264 ? -35.621 6.038 44.755 1.00 58.97 264 LEU A O 1
ATOM 2039 N N . THR A 1 265 ? -33.819 5.983 46.065 1.00 55.50 265 THR A N 1
ATOM 2040 C CA . THR A 1 265 ? -34.279 4.820 46.836 1.00 55.50 265 THR A CA 1
ATOM 2041 C C . THR A 1 265 ? -35.225 5.276 47.940 1.00 55.50 265 THR A C 1
ATOM 2043 O O . THR A 1 265 ? -34.842 5.376 49.103 1.00 55.50 265 THR A O 1
ATOM 2046 N N . GLY A 1 266 ? -36.456 5.610 47.562 1.00 49.59 266 GLY A N 1
ATOM 2047 C CA . GLY A 1 266 ? -37.440 6.119 48.505 1.00 49.59 266 GLY A CA 1
ATOM 2048 C C . GLY A 1 266 ? -38.815 6.328 47.889 1.00 49.59 266 GLY A C 1
ATOM 2049 O O . GLY A 1 266 ? -39.256 7.458 47.730 1.00 49.59 266 GLY A O 1
ATOM 2050 N N . THR A 1 267 ? -39.538 5.246 47.618 1.00 43.84 267 THR A N 1
ATOM 2051 C CA . THR A 1 267 ? -40.955 5.229 48.002 1.00 43.84 267 THR A CA 1
ATOM 2052 C C . THR A 1 267 ? -41.043 4.333 49.219 1.00 43.84 267 THR A C 1
ATOM 2054 O O . THR A 1 267 ? -41.145 3.117 49.138 1.00 43.84 267 THR A O 1
ATOM 2057 N N . GLN A 1 268 ? -40.879 4.980 50.368 1.00 44.44 268 GLN A N 1
ATOM 2058 C CA . GLN A 1 268 ? -41.379 4.494 51.636 1.00 44.44 268 GLN A CA 1
ATOM 2059 C C . GLN A 1 268 ? -42.874 4.229 51.403 1.00 44.44 268 GLN A C 1
ATOM 2061 O O . GLN A 1 268 ? -43.627 5.180 51.174 1.00 44.44 268 GLN A O 1
ATOM 2066 N N . GLU A 1 269 ? -43.288 2.960 51.351 1.00 40.34 269 GLU A N 1
ATOM 2067 C CA . GLU A 1 269 ? -44.690 2.593 51.545 1.00 40.34 269 GLU A CA 1
ATOM 2068 C C . GLU A 1 269 ? -45.072 3.160 52.909 1.00 40.34 269 GLU A C 1
ATOM 2070 O O . GLU A 1 269 ? -44.707 2.641 53.960 1.00 40.34 269 GLU A O 1
ATOM 2075 N N . ARG A 1 270 ? -45.684 4.342 52.887 1.00 43.56 270 ARG A N 1
ATOM 2076 C CA . ARG A 1 270 ? -46.302 4.928 54.060 1.00 43.56 270 ARG A CA 1
ATOM 2077 C C . ARG A 1 270 ? -47.486 4.038 54.394 1.00 43.56 270 ARG A C 1
ATOM 2079 O O . ARG A 1 270 ? -48.426 3.968 53.603 1.00 43.56 270 ARG A O 1
ATOM 2086 N N . ASP A 1 271 ? -47.410 3.424 55.568 1.00 41.97 271 ASP A N 1
ATOM 2087 C CA . ASP A 1 271 ? -48.532 2.958 56.377 1.00 41.97 271 ASP A CA 1
ATOM 2088 C C . ASP A 1 271 ? -49.671 3.989 56.339 1.00 41.97 271 ASP A C 1
ATOM 2090 O O . ASP A 1 271 ? -49.703 4.948 57.110 1.00 41.97 271 ASP A O 1
ATOM 2094 N N . LEU A 1 272 ? -50.583 3.839 55.379 1.00 42.69 272 LEU A N 1
ATOM 2095 C CA . LEU A 1 272 ? -51.783 4.668 55.244 1.00 42.69 272 LEU A CA 1
ATOM 2096 C C . LEU A 1 272 ? -53.065 3.885 55.515 1.00 42.69 272 LEU A C 1
ATOM 2098 O O . LEU A 1 272 ? -54.150 4.448 55.407 1.00 42.69 272 LEU A O 1
ATOM 2102 N N . PHE A 1 273 ? -52.957 2.620 55.922 1.00 44.91 273 PHE A N 1
ATOM 2103 C CA . PHE A 1 273 ? -54.114 1.844 56.336 1.00 44.91 273 PHE A CA 1
ATOM 2104 C C . PHE A 1 273 ? -53.806 1.012 57.578 1.00 44.91 273 PHE A C 1
ATOM 2106 O O . PHE A 1 273 ? -53.101 0.013 57.501 1.00 44.91 273 PHE A O 1
ATOM 2113 N N . ALA A 1 274 ? -54.452 1.433 58.668 1.00 41.72 274 ALA A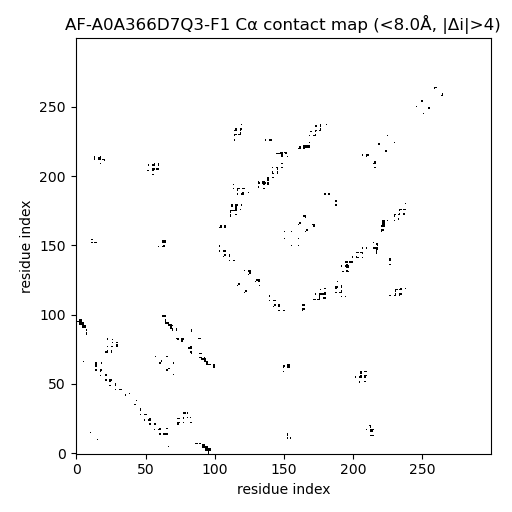 N 1
ATOM 2114 C CA . ALA A 1 274 ? -54.943 0.628 59.786 1.00 41.72 274 ALA A CA 1
ATOM 2115 C C . ALA A 1 274 ? -54.229 0.824 61.130 1.00 41.72 274 ALA A C 1
ATOM 2117 O O . ALA A 1 274 ? -53.514 -0.047 61.612 1.00 41.72 274 ALA A O 1
ATOM 2118 N N . ASP A 1 275 ? -54.572 1.930 61.788 1.00 40.41 275 ASP A N 1
ATOM 2119 C CA . ASP A 1 275 ? -54.843 1.902 63.223 1.00 40.41 275 ASP A CA 1
ATOM 2120 C C . ASP A 1 275 ? -56.103 2.739 63.490 1.00 40.41 275 ASP A C 1
ATOM 2122 O O . ASP A 1 275 ? -56.026 3.963 63.480 1.00 40.41 275 ASP A O 1
ATOM 2126 N N . GLU A 1 276 ? -57.273 2.093 63.620 1.00 41.16 276 GLU A N 1
ATOM 2127 C CA . GLU A 1 276 ? -58.278 2.501 64.614 1.00 41.16 276 GLU A CA 1
ATOM 2128 C C . GLU A 1 276 ? -59.362 1.423 64.846 1.00 41.16 276 GLU A C 1
ATOM 2130 O O . GLU A 1 276 ? -60.117 1.063 63.942 1.00 41.16 276 GLU A O 1
ATOM 2135 N N . ALA A 1 277 ? -59.458 1.017 66.121 1.00 42.50 277 ALA A N 1
ATOM 2136 C CA . ALA A 1 277 ? -60.657 0.624 66.880 1.00 42.50 277 ALA A CA 1
ATOM 2137 C C . ALA A 1 277 ? -60.937 -0.872 67.190 1.00 42.50 277 ALA A C 1
ATOM 2139 O O . ALA A 1 277 ? -61.664 -1.565 66.487 1.00 42.50 277 ALA A O 1
ATOM 2140 N N . ALA A 1 278 ? -60.479 -1.248 68.395 1.00 41.41 278 ALA A N 1
ATOM 2141 C CA . ALA A 1 278 ? -61.269 -1.785 69.522 1.00 41.41 278 ALA A CA 1
ATOM 2142 C C . ALA A 1 278 ? -61.763 -3.259 69.533 1.00 41.41 278 ALA A C 1
ATOM 2144 O O . ALA A 1 278 ? -62.729 -3.640 68.880 1.00 41.41 278 ALA A O 1
ATOM 2145 N N . GLU A 1 279 ? -61.151 -4.039 70.437 1.00 42.22 279 GLU A N 1
ATOM 2146 C CA . GLU A 1 279 ? -61.690 -5.225 71.147 1.00 42.22 279 GLU A CA 1
ATOM 2147 C C . GLU A 1 279 ? -62.917 -4.885 72.052 1.00 42.22 279 GLU A C 1
ATOM 2149 O O . GLU A 1 279 ? -63.205 -3.692 72.191 1.00 42.22 279 GLU A O 1
ATOM 2154 N N . PRO A 1 280 ? -63.581 -5.818 72.802 1.00 61.91 280 PRO A N 1
ATOM 2155 C CA . PRO A 1 280 ? -63.452 -7.295 72.911 1.00 61.91 280 PRO A CA 1
ATOM 2156 C C . PRO A 1 280 ? -64.805 -8.072 72.915 1.00 61.91 280 PRO A C 1
ATOM 2158 O O . PRO A 1 280 ? -65.867 -7.483 73.087 1.00 61.91 280 PRO A O 1
ATOM 2161 N N . ALA A 1 281 ? -64.762 -9.417 72.837 1.00 38.72 281 ALA A N 1
ATOM 2162 C CA . ALA A 1 281 ? -65.293 -10.345 73.868 1.00 38.72 281 ALA A CA 1
ATOM 2163 C C . ALA A 1 281 ? -65.588 -11.781 73.362 1.00 38.72 281 ALA A C 1
ATOM 2165 O O . ALA A 1 281 ? -66.276 -11.994 72.371 1.00 38.72 281 ALA A O 1
ATOM 2166 N N . THR A 1 282 ? -65.149 -12.744 74.187 1.00 41.59 282 THR A N 1
ATOM 2167 C CA . THR A 1 282 ? -65.756 -14.059 74.504 1.00 41.59 282 THR A CA 1
ATOM 2168 C C . THR A 1 282 ? -65.971 -15.115 73.410 1.00 41.59 282 THR A C 1
ATOM 2170 O O . THR A 1 282 ? -66.938 -15.063 72.667 1.00 41.59 282 THR A O 1
ATOM 2173 N N . GLY A 1 283 ? -65.143 -16.168 73.487 1.00 40.06 283 GLY A N 1
ATOM 2174 C CA . GLY A 1 283 ? -65.559 -17.547 73.801 1.00 40.06 283 GLY A CA 1
ATOM 2175 C C . GLY A 1 283 ? -66.383 -18.336 72.777 1.00 40.06 283 GLY A C 1
ATOM 2176 O O . GLY A 1 283 ? -67.474 -17.926 72.413 1.00 40.06 283 GLY A O 1
ATOM 2177 N N . VAL A 1 284 ? -65.897 -19.533 72.421 1.00 44.19 284 VAL A N 1
ATOM 2178 C CA . VAL A 1 284 ? -66.601 -20.836 72.502 1.00 44.19 284 VAL A CA 1
ATOM 2179 C C . VAL A 1 284 ? -65.681 -21.943 71.958 1.00 44.19 284 VAL A C 1
ATOM 2181 O O . VAL A 1 284 ? -65.020 -21.795 70.932 1.00 44.19 284 VAL A O 1
ATOM 2184 N N . GLU A 1 285 ? -65.625 -23.037 72.717 1.00 41.97 285 GLU A N 1
ATOM 2185 C CA . GLU A 1 285 ? -64.990 -24.328 72.436 1.00 41.97 285 GLU A CA 1
ATOM 2186 C C . GLU A 1 285 ? -65.588 -25.037 71.202 1.00 41.97 285 GLU A C 1
ATOM 2188 O O . GLU A 1 285 ? -66.781 -24.911 70.952 1.00 41.97 285 GLU A O 1
ATOM 2193 N N . HIS A 1 286 ? -64.804 -25.856 70.484 1.00 42.41 286 HIS A N 1
ATOM 2194 C CA . HIS A 1 286 ? -64.907 -27.334 70.476 1.00 42.41 286 HIS A CA 1
ATOM 2195 C C . HIS A 1 286 ? -64.319 -28.018 69.217 1.00 42.41 286 HIS A C 1
ATOM 2197 O O . HIS A 1 286 ? -64.501 -27.568 68.092 1.00 42.41 286 HIS A O 1
ATOM 2203 N N . ALA A 1 287 ? -63.743 -29.200 69.486 1.00 39.50 287 ALA A N 1
ATOM 2204 C CA . ALA A 1 287 ? -63.684 -30.422 68.666 1.00 39.50 287 ALA A CA 1
ATOM 2205 C C . ALA A 1 287 ? -62.645 -30.579 67.524 1.00 39.50 287 ALA A C 1
ATOM 2207 O O . ALA A 1 287 ? -62.867 -30.236 66.369 1.00 39.50 287 ALA A O 1
ATOM 2208 N N . THR A 1 288 ? -61.555 -31.286 67.851 1.00 47.31 288 THR A N 1
ATOM 2209 C CA . THR A 1 288 ? -60.927 -32.389 67.070 1.00 47.31 288 THR A CA 1
ATOM 2210 C C . THR A 1 288 ? -61.875 -33.623 66.994 1.00 47.31 288 THR A C 1
ATOM 2212 O O . THR A 1 288 ? -62.846 -33.601 67.754 1.00 47.31 288 THR A O 1
ATOM 2215 N N . PRO A 1 289 ? -61.642 -34.743 66.234 1.00 55.00 289 PRO A N 1
ATOM 2216 C CA . PRO A 1 289 ? -60.459 -35.177 65.444 1.00 55.00 289 PRO A CA 1
ATOM 2217 C C . PRO A 1 289 ? -60.692 -35.929 64.082 1.00 55.00 289 PRO A C 1
ATOM 2219 O O . PRO A 1 289 ? -61.726 -36.550 63.865 1.00 55.00 289 PRO A O 1
ATOM 2222 N N . GLY A 1 290 ? -59.618 -36.020 63.270 1.00 42.12 290 GLY A N 1
ATOM 2223 C CA . GLY A 1 290 ? -59.197 -37.185 62.439 1.00 42.12 290 GLY A CA 1
ATOM 2224 C C . GLY A 1 290 ? -59.926 -37.494 61.109 1.00 42.12 290 GLY A C 1
ATOM 2225 O O . GLY A 1 290 ? -60.989 -36.931 60.864 1.00 42.12 290 GLY A O 1
ATOM 2226 N N . PRO A 1 291 ? -59.430 -38.430 60.259 1.00 58.94 291 PRO A N 1
ATOM 2227 C CA . PRO A 1 291 ? -58.163 -39.181 60.305 1.00 58.94 291 PRO A CA 1
ATOM 2228 C C . PRO A 1 291 ? -57.304 -39.092 59.011 1.00 58.94 291 PRO A C 1
ATOM 2230 O O . PRO A 1 291 ? -57.790 -38.739 57.938 1.00 58.94 291 PRO A O 1
ATOM 2233 N N . ASP A 1 292 ? -56.037 -39.507 59.127 1.00 55.59 292 ASP A N 1
ATOM 2234 C CA . ASP A 1 292 ? -55.209 -40.001 58.014 1.00 55.59 292 ASP A CA 1
ATOM 2235 C C . ASP A 1 292 ? -55.865 -41.207 57.321 1.00 55.59 292 ASP A C 1
ATOM 2237 O O . ASP A 1 292 ? -56.545 -42.020 57.963 1.00 55.59 292 ASP A O 1
ATOM 2241 N N . PRO A 1 293 ? -55.576 -41.398 56.026 1.00 62.84 293 PRO A N 1
ATOM 2242 C CA . PRO A 1 293 ? -54.961 -42.666 55.663 1.00 62.84 293 PRO A CA 1
ATOM 2243 C C . PRO A 1 293 ? -53.710 -42.518 54.790 1.00 62.84 293 PRO A C 1
ATOM 2245 O O . PRO A 1 293 ? -53.547 -41.609 53.980 1.00 62.84 293 PRO A O 1
ATOM 2248 N N . ASP A 1 294 ? -52.868 -43.514 55.003 1.00 58.94 294 ASP A N 1
ATOM 2249 C CA . ASP A 1 294 ? -51.473 -43.686 54.626 1.00 58.94 294 ASP A CA 1
ATOM 2250 C C . ASP A 1 294 ? -51.389 -44.529 53.300 1.00 58.94 294 ASP A C 1
ATOM 2252 O O . ASP A 1 294 ? -52.371 -44.576 52.554 1.00 58.94 294 ASP A O 1
ATOM 2256 N N . PRO A 1 295 ? -50.282 -45.202 52.917 1.00 70.25 295 PRO A N 1
ATOM 2257 C CA . PRO A 1 295 ? -49.537 -44.970 51.669 1.00 70.25 295 PRO A CA 1
ATOM 2258 C C . PRO A 1 295 ? -49.531 -46.156 50.668 1.00 70.25 295 PRO A C 1
ATOM 2260 O O . PRO A 1 295 ? -49.689 -47.302 51.072 1.00 70.25 295 PRO A O 1
ATOM 2263 N N . ILE A 1 296 ? -49.226 -45.930 49.375 1.00 51.75 296 ILE A N 1
ATOM 2264 C CA . ILE A 1 296 ? -48.777 -46.963 48.395 1.00 51.75 296 ILE A CA 1
ATOM 2265 C C . ILE A 1 296 ? -47.875 -46.253 47.351 1.00 51.75 296 ILE A C 1
ATOM 2267 O O . ILE A 1 296 ? -48.334 -45.310 46.719 1.00 51.75 296 ILE A O 1
ATOM 2271 N N . GLY A 1 297 ? -46.552 -46.481 47.269 1.00 43.84 297 GLY A N 1
ATOM 2272 C CA . GLY A 1 297 ? -45.875 -47.569 46.525 1.00 43.84 297 GLY A CA 1
ATOM 2273 C C . GLY A 1 297 ? -45.836 -47.268 45.009 1.00 43.84 297 GLY A C 1
ATOM 2274 O O . GLY A 1 297 ? -46.878 -47.000 44.437 1.00 43.84 297 GLY A O 1
ATOM 2275 N N . GLY A 1 298 ? -44.738 -47.270 44.245 1.00 39.50 298 GLY A N 1
ATOM 2276 C CA . GLY A 1 298 ? -43.350 -47.709 44.397 1.00 39.50 298 GLY A CA 1
ATOM 2277 C C . GLY A 1 298 ? -42.552 -47.353 43.111 1.00 39.50 298 GLY A C 1
ATOM 2278 O O . GLY A 1 298 ? -43.068 -46.612 42.273 1.00 39.50 298 GLY A O 1
ATOM 2279 N N . PRO A 1 299 ? -41.308 -47.842 42.950 1.00 59.38 299 PRO A N 1
ATOM 2280 C CA . PRO A 1 299 ? -40.372 -47.429 41.896 1.00 59.38 299 PRO A CA 1
ATOM 2281 C C . PRO A 1 299 ? -40.399 -48.322 40.637 1.00 59.38 299 PRO A C 1
ATOM 2283 O O . PRO A 1 299 ? -40.783 -49.492 40.706 1.00 59.38 299 PRO A O 1
ATOM 2286 N N . GLN A 1 300 ? -39.888 -47.783 39.523 1.00 56.28 300 GLN A N 1
ATOM 2287 C CA . GLN A 1 300 ? -39.214 -48.521 38.444 1.00 56.28 300 GLN A CA 1
ATOM 2288 C C . GLN A 1 300 ? -37.888 -47.840 38.116 1.00 56.28 300 GLN A C 1
ATOM 2290 O O . GLN A 1 300 ? -37.857 -46.589 38.166 1.00 56.28 300 GLN A O 1
#

Solvent-accessible surface area (backbone atoms only — not comparable to full-atom values): 17016 Å² total; per-residue (Å²): 136,82,67,44,81,45,58,70,85,76,54,51,75,59,46,53,31,40,52,54,41,45,46,53,47,44,42,51,47,42,51,52,59,74,66,56,83,68,84,45,75,67,55,46,55,49,50,53,52,49,51,53,47,46,53,21,35,51,53,45,35,50,56,24,64,46,26,64,60,43,54,50,50,36,50,51,22,22,76,69,74,50,57,75,87,51,69,84,76,48,67,87,18,56,41,52,62,67,61,48,52,51,49,48,40,50,54,46,53,49,49,33,44,52,37,17,34,43,31,75,41,37,74,59,42,39,74,77,34,57,65,49,44,53,36,30,54,48,35,53,51,37,52,49,42,35,47,28,33,34,48,55,40,56,62,58,50,74,66,57,47,30,65,57,61,27,66,44,60,66,58,46,21,50,52,13,24,61,74,42,70,85,56,54,71,69,58,45,52,51,53,42,49,56,52,22,68,50,84,47,66,65,40,48,45,26,44,52,30,34,42,75,33,75,46,63,54,57,80,80,52,66,53,66,68,52,72,70,52,49,20,52,53,14,28,54,50,43,56,52,49,53,51,53,48,44,71,76,57,54,49,74,67,53,46,52,49,51,32,52,77,68,67,61,78,67,81,75,83,69,90,82,80,88,89,85,86,82,85,88,84,82,89,84,90,86,82,85,84,89,79,87,87,84,89,82,89,84,89,134